Protein AF-A0A7S2EXF6-F1 (afdb_monomer_lite)

Structure (mmCIF, N/CA/C/O backbone):
data_AF-A0A7S2EXF6-F1
#
_entry.id   AF-A0A7S2EXF6-F1
#
loop_
_atom_site.group_PDB
_atom_site.id
_atom_site.type_symbol
_atom_site.label_atom_id
_atom_site.label_alt_id
_atom_site.label_comp_id
_atom_site.label_asym_id
_atom_site.label_entity_id
_atom_site.label_seq_id
_atom_site.pdbx_PDB_ins_code
_atom_site.Cartn_x
_atom_site.Cartn_y
_atom_site.Cartn_z
_atom_site.occupancy
_atom_site.B_iso_or_equiv
_atom_site.auth_seq_id
_atom_site.auth_comp_id
_atom_site.auth_asym_id
_atom_site.auth_atom_id
_atom_site.pdbx_PDB_model_num
ATOM 1 N N . MET A 1 1 ? 26.516 -11.095 -15.939 1.00 29.44 1 MET A N 1
ATOM 2 C CA . MET A 1 1 ? 26.551 -11.305 -14.476 1.00 29.44 1 MET A CA 1
ATOM 3 C C . MET A 1 1 ? 25.955 -10.053 -13.842 1.00 29.44 1 MET A C 1
ATOM 5 O O . MET A 1 1 ? 26.638 -9.044 -13.741 1.00 29.44 1 MET A O 1
ATOM 9 N N . VAL A 1 2 ? 24.642 -10.050 -13.595 1.00 25.80 2 VAL A N 1
ATOM 10 C CA . VAL A 1 2 ? 23.904 -8.862 -13.131 1.00 25.80 2 VAL A CA 1
ATOM 11 C C . VAL A 1 2 ? 24.132 -8.726 -11.627 1.00 25.80 2 VAL A C 1
ATOM 13 O O . VAL A 1 2 ? 23.659 -9.555 -10.853 1.00 25.80 2 VAL A O 1
ATOM 16 N N . ARG A 1 3 ? 24.914 -7.724 -11.213 1.00 25.34 3 ARG A N 1
ATOM 17 C CA . ARG A 1 3 ? 24.995 -7.305 -9.810 1.00 25.34 3 ARG A CA 1
ATOM 18 C C . ARG A 1 3 ? 23.706 -6.550 -9.495 1.00 25.34 3 ARG A C 1
ATOM 20 O O . ARG A 1 3 ? 23.531 -5.431 -9.960 1.00 25.34 3 ARG A O 1
ATOM 27 N N . PHE A 1 4 ? 22.808 -7.186 -8.750 1.00 32.12 4 PHE A N 1
ATOM 28 C CA . PHE A 1 4 ? 21.653 -6.519 -8.162 1.00 32.12 4 PHE A CA 1
ATOM 29 C C . PHE A 1 4 ? 22.144 -5.460 -7.171 1.00 32.12 4 PHE A C 1
ATOM 31 O O . PHE A 1 4 ? 22.911 -5.760 -6.253 1.00 32.12 4 PHE A O 1
ATOM 38 N N . THR A 1 5 ? 21.726 -4.217 -7.375 1.00 34.81 5 THR A N 1
ATOM 39 C CA . THR A 1 5 ? 22.015 -3.069 -6.512 1.00 34.81 5 THR A CA 1
ATOM 40 C C . THR A 1 5 ? 21.184 -3.179 -5.226 1.00 34.81 5 THR A C 1
ATOM 42 O O . THR A 1 5 ? 20.204 -2.479 -5.032 1.00 34.81 5 THR A O 1
ATOM 45 N N . LEU A 1 6 ? 21.561 -4.108 -4.345 1.00 38.81 6 LEU A N 1
ATOM 46 C CA . LEU A 1 6 ? 20.926 -4.382 -3.043 1.00 38.81 6 LEU A CA 1
ATOM 47 C C . LEU A 1 6 ? 21.372 -3.417 -1.921 1.00 38.81 6 LEU A C 1
ATOM 49 O O . LEU A 1 6 ? 20.940 -3.537 -0.779 1.00 38.81 6 LEU A O 1
ATOM 53 N N . VAL A 1 7 ? 22.267 -2.474 -2.220 1.00 41.28 7 VAL A N 1
ATOM 54 C CA . VAL A 1 7 ? 23.111 -1.818 -1.207 1.00 41.28 7 VAL A CA 1
ATOM 55 C C . VAL A 1 7 ? 22.398 -0.760 -0.341 1.00 41.28 7 VAL A C 1
ATOM 57 O O . VAL A 1 7 ? 22.616 -0.798 0.866 1.00 41.28 7 VAL A O 1
ATOM 60 N N . PRO A 1 8 ? 21.521 0.137 -0.843 1.00 44.62 8 PRO A N 1
ATOM 61 C CA . PRO A 1 8 ? 20.919 1.152 0.034 1.00 44.62 8 PRO A CA 1
ATOM 62 C C . PRO A 1 8 ? 19.780 0.599 0.912 1.00 44.62 8 PRO A C 1
ATOM 64 O O . PRO A 1 8 ? 19.607 1.043 2.043 1.00 44.62 8 PRO A O 1
ATOM 67 N N . ILE A 1 9 ? 19.048 -0.415 0.433 1.00 45.47 9 ILE A N 1
ATOM 68 C CA . ILE A 1 9 ? 17.909 -1.029 1.147 1.00 45.47 9 ILE A CA 1
ATOM 69 C C . ILE A 1 9 ? 18.392 -1.866 2.337 1.00 45.47 9 ILE A C 1
ATOM 71 O O . ILE A 1 9 ? 17.792 -1.833 3.409 1.00 45.47 9 ILE A O 1
ATOM 75 N N . ILE A 1 10 ? 19.503 -2.589 2.164 1.00 48.31 10 ILE A N 1
ATOM 76 C CA . ILE A 1 10 ? 20.112 -3.382 3.234 1.00 48.31 10 ILE A CA 1
ATOM 77 C C . ILE A 1 10 ? 20.612 -2.475 4.369 1.00 48.31 10 ILE A C 1
ATOM 79 O O . ILE A 1 10 ? 20.475 -2.846 5.527 1.00 48.31 10 ILE A O 1
ATOM 83 N N . MET A 1 11 ? 21.142 -1.284 4.070 1.00 40.38 11 MET A N 1
ATOM 84 C CA . MET A 1 11 ? 21.768 -0.429 5.088 1.00 40.38 11 MET A CA 1
ATOM 85 C C . MET A 1 11 ? 20.746 0.176 6.067 1.00 40.38 11 MET A C 1
ATOM 87 O O . MET A 1 11 ? 20.928 0.057 7.273 1.00 40.38 11 MET A O 1
ATOM 91 N N . VAL A 1 12 ? 19.614 0.696 5.571 1.00 51.03 12 VAL A N 1
ATOM 92 C CA . VAL A 1 12 ? 18.547 1.271 6.422 1.00 51.03 12 VAL A CA 1
ATOM 93 C C . VAL A 1 12 ? 17.866 0.204 7.292 1.00 51.03 12 VAL A C 1
ATOM 95 O O . VAL A 1 12 ? 17.538 0.453 8.451 1.00 51.03 12 VAL A O 1
ATOM 98 N N . LEU A 1 13 ? 17.676 -1.008 6.758 1.00 48.97 13 LEU A N 1
ATOM 99 C CA . LEU A 1 13 ? 17.111 -2.131 7.513 1.00 48.97 13 LEU A CA 1
ATOM 100 C C . LEU A 1 13 ? 18.104 -2.726 8.520 1.00 48.97 13 LEU A C 1
ATOM 102 O O . LEU A 1 13 ? 17.680 -3.126 9.602 1.00 48.97 13 LEU A O 1
ATOM 106 N N . ILE A 1 14 ? 19.406 -2.762 8.212 1.00 52.88 14 ILE A N 1
ATOM 107 C CA . ILE A 1 14 ? 20.440 -3.198 9.163 1.00 52.88 14 ILE A CA 1
ATOM 108 C C . ILE A 1 14 ? 20.512 -2.239 10.351 1.00 52.88 14 ILE A C 1
ATOM 110 O O . ILE A 1 14 ? 20.468 -2.711 11.485 1.00 52.88 14 ILE A O 1
ATOM 114 N N . ASP A 1 15 ? 20.555 -0.926 10.116 1.00 45.25 15 ASP A N 1
ATOM 115 C CA . ASP A 1 15 ? 20.647 0.059 11.200 1.00 45.25 15 ASP A CA 1
ATOM 116 C C . ASP A 1 15 ? 19.438 -0.028 12.149 1.00 45.25 15 ASP A C 1
ATOM 118 O O . ASP A 1 15 ? 19.594 0.056 13.368 1.00 45.25 15 ASP A O 1
ATOM 122 N N . ARG A 1 16 ? 18.238 -0.316 11.623 1.00 52.75 16 ARG A N 1
ATOM 123 C CA . ARG A 1 16 ? 17.029 -0.516 12.441 1.00 52.75 16 ARG A CA 1
ATOM 124 C C . ARG A 1 16 ? 16.981 -1.868 13.159 1.00 52.75 16 ARG A C 1
ATOM 126 O O . ARG A 1 16 ? 16.565 -1.918 14.312 1.00 52.75 16 ARG A O 1
ATOM 133 N N . VAL A 1 17 ? 17.456 -2.951 12.538 1.00 51.69 17 VAL A N 1
ATOM 134 C CA . VAL A 1 17 ? 17.618 -4.256 13.216 1.00 51.69 17 VAL A CA 1
ATOM 135 C C . VAL A 1 17 ? 18.636 -4.160 14.359 1.00 51.69 17 VAL A C 1
ATOM 137 O O . VAL A 1 17 ? 18.468 -4.813 15.387 1.00 51.69 17 VAL A O 1
ATOM 140 N N . VAL A 1 18 ? 19.673 -3.332 14.208 1.00 48.34 18 VAL A N 1
ATOM 141 C CA . VAL A 1 18 ? 20.644 -3.047 15.273 1.00 48.34 18 VAL A CA 1
ATOM 142 C C . VAL A 1 18 ? 20.010 -2.191 16.376 1.00 48.34 18 VAL A C 1
ATOM 144 O O . VAL A 1 18 ? 20.194 -2.511 17.550 1.00 48.34 18 VAL A O 1
ATOM 147 N N . ALA A 1 19 ? 19.208 -1.178 16.032 1.00 52.00 19 ALA A N 1
ATOM 148 C CA . ALA A 1 19 ? 18.532 -0.312 17.004 1.00 52.00 19 ALA A CA 1
ATOM 149 C C . ALA A 1 19 ? 17.489 -1.042 17.876 1.00 52.00 19 ALA A C 1
ATOM 151 O O . ALA A 1 19 ? 17.411 -0.778 19.071 1.00 52.00 19 ALA A O 1
ATOM 152 N N . LEU A 1 20 ? 16.742 -2.002 17.319 1.00 51.38 20 LEU A N 1
ATOM 153 C CA . LEU A 1 20 ? 15.761 -2.803 18.076 1.00 51.38 20 LEU A CA 1
ATOM 154 C C . LEU A 1 20 ? 16.427 -3.763 19.085 1.00 51.38 20 LEU A C 1
ATOM 156 O O . LEU A 1 20 ? 15.819 -4.174 20.067 1.00 51.38 20 LEU A O 1
ATOM 160 N N . SER A 1 21 ? 17.709 -4.098 18.895 1.00 44.78 21 SER A N 1
ATOM 161 C CA . SER A 1 21 ? 18.422 -5.055 19.755 1.00 44.78 21 SER A CA 1
ATOM 162 C C . SER A 1 21 ? 18.970 -4.478 21.072 1.00 44.78 21 SER A C 1
ATOM 164 O O . SER A 1 21 ? 19.439 -5.244 21.915 1.00 44.78 21 SER A O 1
ATOM 166 N N . THR A 1 22 ? 18.937 -3.155 21.275 1.00 44.34 22 THR A N 1
ATOM 167 C CA . THR A 1 22 ? 19.635 -2.485 22.394 1.00 44.34 22 THR A CA 1
ATOM 168 C C . THR A 1 22 ? 18.727 -1.975 23.523 1.00 44.34 22 THR A C 1
ATOM 170 O O . THR A 1 22 ? 19.237 -1.486 24.533 1.00 44.34 22 THR A O 1
ATOM 173 N N . GLY A 1 23 ? 17.403 -2.132 23.424 1.00 40.59 23 GLY A N 1
ATOM 174 C CA . GLY A 1 23 ? 16.444 -1.729 24.461 1.00 40.59 23 GLY A CA 1
ATOM 175 C C . GLY A 1 23 ? 16.306 -2.754 25.594 1.00 40.59 23 GLY A C 1
ATOM 176 O O . GLY A 1 23 ? 15.436 -3.618 25.559 1.00 40.59 23 GLY A O 1
ATOM 177 N N . ALA A 1 24 ? 17.154 -2.674 26.622 1.00 42.69 24 ALA A N 1
ATOM 178 C CA . ALA A 1 24 ? 17.064 -3.533 27.805 1.00 42.69 24 ALA A CA 1
ATOM 179 C C . ALA A 1 24 ? 16.115 -2.941 28.869 1.00 42.69 24 ALA A C 1
ATOM 181 O O . ALA A 1 24 ? 16.488 -1.986 29.549 1.00 42.69 24 ALA A O 1
ATOM 182 N N . GLY A 1 25 ? 14.928 -3.540 29.071 1.00 37.81 25 GLY A N 1
ATOM 183 C CA . GLY A 1 25 ? 14.108 -3.246 30.258 1.00 37.81 25 GLY A CA 1
ATOM 184 C C . GLY A 1 25 ? 12.618 -3.638 30.257 1.00 37.81 25 GLY A C 1
ATOM 185 O O . GLY A 1 25 ? 11.794 -2.743 30.335 1.00 37.81 25 GLY A O 1
ATOM 186 N N . SER A 1 26 ? 12.271 -4.938 30.252 1.00 39.16 26 SER A N 1
ATOM 187 C CA . SER A 1 26 ? 11.140 -5.574 30.998 1.00 39.16 26 SER A CA 1
ATOM 188 C C . SER A 1 26 ? 11.016 -7.062 30.591 1.00 39.16 26 SER A C 1
ATOM 190 O O . SER A 1 26 ? 10.254 -7.461 29.719 1.00 39.16 26 SER A O 1
ATOM 192 N N . ALA A 1 27 ? 11.858 -7.908 31.181 1.00 46.56 27 ALA A N 1
ATOM 193 C CA . ALA A 1 27 ? 12.495 -9.065 30.531 1.00 46.56 27 ALA A CA 1
ATOM 194 C C . ALA A 1 27 ? 11.642 -10.301 30.121 1.00 46.56 27 ALA A C 1
ATOM 196 O O . ALA A 1 27 ? 12.224 -11.336 29.807 1.00 46.56 27 ALA A O 1
ATOM 197 N N . GLY A 1 28 ? 10.307 -10.239 30.120 1.00 47.50 28 GLY A N 1
ATOM 198 C CA . GLY A 1 28 ? 9.438 -11.380 29.786 1.00 47.50 28 GLY A CA 1
ATOM 199 C C . GLY A 1 28 ? 8.760 -11.273 28.419 1.00 47.50 28 GLY A C 1
ATOM 200 O O . GLY A 1 28 ? 9.090 -12.031 27.511 1.00 47.50 28 GLY A O 1
ATOM 201 N N . SER A 1 29 ? 7.810 -10.339 28.279 1.00 56.12 29 SER A N 1
ATOM 202 C CA . SER A 1 29 ? 7.055 -10.132 27.033 1.00 56.12 29 SER A CA 1
ATOM 203 C C . SER A 1 29 ? 7.795 -9.234 26.041 1.00 56.12 29 SER A C 1
ATOM 205 O O . SER A 1 29 ? 7.911 -9.595 24.880 1.00 56.12 29 SER A O 1
ATOM 207 N N . SER A 1 30 ? 8.423 -8.137 26.489 1.00 66.00 30 SER A N 1
ATOM 208 C CA . SER A 1 30 ? 9.137 -7.220 25.579 1.00 66.00 30 SER A CA 1
ATOM 209 C C . SER A 1 30 ? 10.261 -7.902 24.786 1.00 66.00 30 SER A C 1
ATOM 211 O O . SER A 1 30 ? 10.454 -7.617 23.610 1.00 66.00 30 SER A O 1
ATOM 213 N N . ALA A 1 31 ? 10.964 -8.866 25.388 1.00 74.19 31 ALA A N 1
ATOM 214 C CA . ALA A 1 31 ? 12.002 -9.634 24.701 1.00 74.19 31 ALA A CA 1
ATOM 215 C C . ALA A 1 31 ? 11.437 -10.582 23.622 1.00 74.19 31 ALA A C 1
ATOM 217 O O . ALA A 1 31 ? 12.101 -10.820 22.611 1.00 74.19 31 ALA A O 1
ATOM 218 N N . GLY A 1 32 ? 10.228 -11.116 23.830 1.00 78.25 32 GLY A N 1
ATOM 219 C CA . GLY A 1 32 ? 9.507 -11.930 22.848 1.00 78.25 32 GLY A CA 1
ATOM 220 C C . GLY A 1 32 ? 9.051 -11.096 21.653 1.00 78.25 32 GLY A C 1
ATOM 221 O O . GLY A 1 32 ? 9.370 -11.447 20.514 1.00 78.25 32 GLY A O 1
ATOM 222 N N . LEU A 1 33 ? 8.426 -9.947 21.925 1.00 82.06 33 LEU A N 1
ATOM 223 C CA . LEU A 1 33 ? 7.987 -8.985 20.915 1.00 82.06 33 LEU A CA 1
ATOM 224 C C . LEU A 1 33 ? 9.136 -8.516 20.020 1.00 82.06 33 LEU A C 1
ATOM 226 O O . LEU A 1 33 ? 9.051 -8.580 18.793 1.00 82.06 33 LEU A O 1
ATOM 230 N N . GLU A 1 34 ? 10.245 -8.087 20.621 1.00 84.38 34 GLU A N 1
ATOM 231 C CA . GLU A 1 34 ? 11.402 -7.590 19.872 1.00 84.38 34 GLU A CA 1
ATOM 232 C C . GLU A 1 34 ? 12.079 -8.695 19.047 1.00 84.38 34 GLU A C 1
ATOM 234 O O . GLU A 1 34 ? 12.528 -8.466 17.914 1.00 84.38 34 GLU A O 1
ATOM 239 N N . ALA A 1 35 ? 12.085 -9.935 19.547 1.00 85.94 35 ALA A N 1
ATOM 240 C CA . ALA A 1 35 ? 12.540 -11.086 18.775 1.00 85.94 35 ALA A CA 1
ATOM 241 C C . ALA A 1 35 ? 11.619 -11.370 17.574 1.00 85.94 35 ALA A C 1
ATOM 243 O O . ALA A 1 35 ? 12.119 -11.630 16.473 1.00 85.94 35 ALA A O 1
ATOM 244 N N . ALA A 1 36 ? 10.297 -11.275 17.751 1.00 86.81 36 ALA A N 1
ATOM 245 C CA . ALA A 1 36 ? 9.315 -11.463 16.686 1.00 86.81 36 ALA A CA 1
ATOM 246 C C . ALA A 1 36 ? 9.414 -10.365 15.612 1.00 86.81 36 ALA A C 1
ATOM 248 O O . ALA A 1 36 ? 9.489 -10.682 14.420 1.00 86.81 36 ALA A O 1
ATOM 249 N N . LYS A 1 37 ? 9.532 -9.089 16.009 1.00 90.69 37 LYS A N 1
ATOM 250 C CA . LYS A 1 37 ? 9.790 -7.961 15.094 1.00 90.69 37 LYS A CA 1
ATOM 251 C C . LYS A 1 37 ? 11.083 -8.159 14.305 1.00 90.69 37 LYS A C 1
ATOM 253 O O . LYS A 1 37 ? 11.104 -8.024 13.081 1.00 90.69 37 LYS A O 1
ATOM 258 N N . THR A 1 38 ? 12.160 -8.552 14.982 1.00 90.62 38 THR A N 1
ATOM 259 C CA . THR A 1 38 ? 13.452 -8.825 14.336 1.00 90.62 38 THR A CA 1
ATOM 260 C C . THR A 1 38 ? 13.350 -9.971 13.327 1.00 90.62 38 THR A C 1
ATOM 262 O O . THR A 1 38 ? 13.887 -9.879 12.219 1.00 90.62 38 THR A O 1
ATOM 265 N N . ALA A 1 39 ? 12.657 -11.057 13.678 1.00 89.75 39 ALA A N 1
ATOM 266 C CA . ALA A 1 39 ? 12.427 -12.184 12.778 1.00 89.75 39 ALA A CA 1
ATOM 267 C C . ALA A 1 39 ? 11.593 -11.776 11.554 1.00 89.75 39 ALA A C 1
ATOM 269 O O . ALA A 1 39 ? 11.924 -12.168 10.428 1.00 89.75 39 ALA A O 1
ATOM 270 N N . LEU A 1 40 ? 10.568 -10.940 11.752 1.00 91.88 40 LEU A N 1
ATOM 271 C CA . LEU A 1 40 ? 9.758 -10.385 10.674 1.00 91.88 40 LEU A CA 1
ATOM 272 C C . LEU A 1 40 ? 10.614 -9.548 9.719 1.00 91.88 40 LEU A C 1
ATOM 274 O O . LEU A 1 40 ? 10.611 -9.826 8.524 1.00 91.88 40 LEU A O 1
ATOM 278 N N . LEU A 1 41 ? 11.398 -8.591 10.226 1.00 91.06 41 LEU A N 1
ATOM 279 C CA . LEU A 1 41 ? 12.254 -7.721 9.407 1.00 91.06 41 LEU A CA 1
ATOM 280 C C . LEU A 1 41 ? 13.298 -8.511 8.609 1.00 91.06 41 LEU A C 1
ATOM 282 O O . LEU A 1 41 ? 13.517 -8.246 7.427 1.00 91.06 41 LEU A O 1
ATOM 286 N N . ARG A 1 42 ? 13.915 -9.527 9.223 1.00 90.62 42 ARG A N 1
ATOM 287 C CA . ARG A 1 42 ? 14.858 -10.416 8.525 1.00 90.62 42 ARG A CA 1
ATOM 288 C C . ARG A 1 42 ? 14.176 -11.178 7.395 1.00 90.62 42 ARG A C 1
ATOM 290 O O . ARG A 1 42 ? 14.703 -11.240 6.285 1.00 90.62 42 ARG A O 1
ATOM 297 N N . THR A 1 43 ? 13.000 -11.736 7.660 1.00 88.75 43 THR A N 1
ATOM 298 C CA . THR A 1 43 ? 12.250 -12.505 6.660 1.00 88.75 43 THR A CA 1
ATOM 299 C C . THR A 1 43 ? 11.734 -11.597 5.542 1.00 88.75 43 THR A C 1
ATOM 301 O O . THR A 1 43 ? 11.844 -11.934 4.363 1.00 88.75 43 THR A O 1
ATOM 304 N N . ALA A 1 44 ? 11.250 -10.405 5.885 1.00 89.06 44 ALA A N 1
ATOM 305 C CA . ALA A 1 44 ? 10.875 -9.349 4.954 1.00 89.06 44 ALA A CA 1
ATOM 306 C C . ALA A 1 44 ? 12.032 -8.963 4.023 1.00 89.06 44 ALA A C 1
ATOM 308 O O . ALA A 1 44 ? 11.842 -8.897 2.809 1.00 89.06 44 ALA A O 1
ATOM 309 N N . LEU A 1 45 ? 13.240 -8.773 4.561 1.00 88.12 45 LEU A N 1
ATOM 310 C CA . LEU A 1 45 ? 14.422 -8.429 3.769 1.00 88.12 45 LEU A CA 1
ATOM 311 C C . LEU A 1 45 ? 14.764 -9.527 2.750 1.00 88.12 45 LEU A C 1
ATOM 313 O O . LEU A 1 45 ? 15.000 -9.233 1.581 1.00 88.12 45 LEU A O 1
ATOM 317 N N . VAL A 1 46 ? 14.749 -10.793 3.176 1.00 88.81 46 VAL A N 1
ATOM 318 C CA . VAL A 1 46 ? 15.068 -11.941 2.306 1.00 88.81 46 VAL A CA 1
ATOM 319 C C . VAL A 1 46 ? 14.011 -12.145 1.218 1.00 88.81 46 VAL A C 1
ATOM 321 O O . VAL A 1 46 ? 14.337 -12.528 0.096 1.00 88.81 46 VAL A O 1
ATOM 324 N N . THR A 1 47 ? 12.746 -11.874 1.530 1.00 87.50 47 THR A N 1
ATOM 325 C CA . THR A 1 47 ? 11.614 -12.121 0.623 1.00 87.50 47 THR A CA 1
ATOM 326 C C . THR A 1 47 ? 11.218 -10.916 -0.230 1.00 87.50 47 THR A C 1
ATOM 328 O O . THR A 1 47 ? 10.298 -11.029 -1.044 1.00 87.50 47 THR A O 1
ATOM 331 N N . GLY A 1 48 ? 11.870 -9.762 -0.051 1.00 85.38 48 GLY A N 1
ATOM 332 C CA . GLY A 1 48 ? 11.481 -8.518 -0.718 1.00 85.38 48 GLY A CA 1
ATOM 333 C C . GLY A 1 48 ? 10.118 -8.015 -0.286 1.00 85.38 48 GLY A C 1
ATOM 334 O O . GLY A 1 48 ? 9.265 -7.745 -1.133 1.00 85.38 48 GLY A O 1
ATOM 335 N N . ARG A 1 49 ? 9.890 -7.950 1.028 1.00 88.44 49 ARG A N 1
ATOM 336 C CA . ARG A 1 49 ? 8.598 -7.612 1.643 1.00 88.44 49 ARG A CA 1
ATOM 337 C C . ARG A 1 49 ? 7.487 -8.596 1.264 1.00 88.44 49 ARG A C 1
ATOM 339 O O . ARG A 1 49 ? 6.329 -8.213 1.156 1.00 88.44 49 ARG A O 1
ATOM 346 N N . GLY A 1 50 ? 7.849 -9.856 1.018 1.00 85.88 50 GLY A N 1
ATOM 347 C CA . GLY A 1 50 ? 6.937 -10.917 0.585 1.00 85.88 50 GLY A CA 1
ATOM 348 C C . GLY A 1 50 ? 6.748 -11.052 -0.931 1.00 85.88 50 GLY A C 1
ATOM 349 O O . GLY A 1 50 ? 6.243 -12.079 -1.391 1.00 85.88 50 GLY A O 1
ATOM 350 N N . ALA A 1 51 ? 7.231 -10.100 -1.740 1.00 82.38 51 ALA A N 1
ATOM 351 C CA . ALA A 1 51 ? 7.034 -10.103 -3.193 1.00 82.38 51 ALA A CA 1
ATOM 352 C C . ALA A 1 51 ? 7.621 -11.339 -3.905 1.00 82.38 51 ALA A C 1
ATOM 354 O O . ALA A 1 51 ? 7.106 -11.731 -4.963 1.00 82.38 51 ALA A O 1
ATOM 355 N N . TRP A 1 52 ? 8.670 -11.941 -3.331 1.00 84.00 52 TRP A N 1
ATOM 356 C CA . TRP A 1 52 ? 9.359 -13.137 -3.831 1.00 84.00 52 TRP A CA 1
ATOM 357 C C . TRP A 1 52 ? 9.274 -14.330 -2.868 1.00 84.00 52 TRP A C 1
ATOM 359 O O . TRP A 1 52 ? 9.954 -15.335 -3.080 1.00 84.00 52 TRP A O 1
ATOM 369 N N . ALA A 1 53 ? 8.438 -14.245 -1.827 1.00 87.38 53 ALA A N 1
ATOM 370 C CA . ALA A 1 53 ? 8.318 -15.296 -0.824 1.00 87.38 53 ALA A CA 1
ATOM 371 C C . ALA A 1 53 ? 7.781 -16.605 -1.423 1.00 87.38 53 ALA A C 1
ATOM 373 O O . ALA A 1 53 ? 6.735 -16.637 -2.090 1.00 87.38 53 ALA A O 1
ATOM 374 N N . ARG A 1 54 ? 8.470 -17.706 -1.119 1.00 89.50 54 ARG A N 1
ATOM 375 C CA . ARG A 1 54 ? 8.034 -19.084 -1.377 1.00 89.50 54 ARG A CA 1
ATOM 376 C C . ARG A 1 54 ? 6.862 -19.455 -0.462 1.00 89.50 54 ARG A C 1
ATOM 378 O O . ARG A 1 54 ? 6.709 -18.858 0.600 1.00 89.50 54 ARG A O 1
ATOM 385 N N . PRO A 1 55 ? 6.074 -20.499 -0.778 1.00 89.38 55 PRO A N 1
ATOM 386 C CA . PRO A 1 55 ? 4.931 -20.891 0.054 1.00 89.38 55 PRO A CA 1
ATOM 387 C C . PRO A 1 55 ? 5.269 -21.151 1.531 1.00 89.38 55 PRO A C 1
ATOM 389 O O . PRO A 1 55 ? 4.469 -20.835 2.404 1.00 89.38 55 PRO A O 1
ATOM 392 N N . ALA A 1 56 ? 6.445 -21.715 1.824 1.00 88.62 56 ALA A N 1
ATOM 393 C CA . ALA A 1 56 ? 6.897 -21.919 3.202 1.00 88.62 56 ALA A CA 1
ATOM 394 C C . ALA A 1 56 ? 7.245 -20.598 3.911 1.00 88.62 56 ALA A C 1
ATOM 396 O O . ALA A 1 56 ? 6.881 -20.417 5.066 1.00 88.62 56 ALA A O 1
ATOM 397 N N . GLU A 1 57 ? 7.888 -19.665 3.206 1.00 90.12 57 GLU A N 1
ATOM 398 C CA . GLU A 1 57 ? 8.254 -18.343 3.731 1.00 90.12 57 GLU A CA 1
ATOM 399 C C . GLU A 1 57 ? 7.015 -17.468 3.952 1.00 90.12 57 GLU A C 1
ATOM 401 O O . GLU A 1 57 ? 6.936 -16.771 4.955 1.00 90.12 57 GLU A O 1
ATOM 406 N N . ARG A 1 58 ? 6.010 -17.546 3.066 1.00 90.12 58 ARG A N 1
ATOM 407 C CA . ARG A 1 58 ? 4.721 -16.857 3.255 1.00 90.12 58 ARG A CA 1
ATOM 408 C C . ARG A 1 58 ? 3.987 -17.347 4.495 1.00 90.12 58 ARG A C 1
ATOM 410 O O . ARG A 1 58 ? 3.470 -16.530 5.247 1.00 90.12 58 ARG A O 1
ATOM 417 N N . ARG A 1 59 ? 3.969 -18.667 4.724 1.00 90.19 59 ARG A N 1
ATOM 418 C CA . ARG A 1 59 ? 3.397 -19.250 5.947 1.00 90.19 59 ARG A CA 1
ATOM 419 C C . ARG A 1 59 ? 4.132 -18.756 7.189 1.00 90.19 59 ARG A C 1
ATOM 421 O O . ARG A 1 59 ? 3.482 -18.255 8.092 1.00 90.19 59 ARG A O 1
ATOM 428 N N . ALA A 1 60 ? 5.465 -18.789 7.178 1.00 89.62 60 ALA A N 1
ATOM 429 C CA . ALA A 1 60 ? 6.269 -18.274 8.285 1.00 89.62 60 ALA A CA 1
ATOM 430 C C . ALA A 1 60 ? 6.021 -16.776 8.551 1.00 89.62 60 ALA A C 1
ATOM 432 O O . ALA A 1 60 ? 5.878 -16.376 9.701 1.00 89.62 60 ALA A O 1
ATOM 433 N N . LEU A 1 61 ? 5.918 -15.943 7.506 1.00 92.00 61 LEU A N 1
ATOM 434 C CA . LEU A 1 61 ? 5.546 -14.532 7.660 1.00 92.00 61 LEU A CA 1
ATOM 435 C C . LEU A 1 61 ? 4.141 -14.377 8.260 1.00 92.00 61 LEU A C 1
ATOM 437 O O . LEU A 1 61 ? 3.965 -13.578 9.170 1.00 92.00 61 LEU A O 1
ATOM 441 N N . SER A 1 62 ? 3.163 -15.157 7.794 1.00 92.25 62 SER A N 1
ATOM 442 C CA . SER A 1 62 ? 1.782 -15.109 8.302 1.00 92.25 62 SER A CA 1
ATOM 443 C C . SER A 1 62 ? 1.698 -15.516 9.778 1.00 92.25 62 SER A C 1
ATOM 445 O O . SER A 1 62 ? 0.966 -14.902 10.554 1.00 92.25 62 SER A O 1
ATOM 447 N N . GLU A 1 63 ? 2.472 -16.527 10.181 1.00 92.31 63 GLU A N 1
ATOM 448 C CA . GLU A 1 63 ? 2.603 -16.968 11.574 1.00 92.31 63 GLU A CA 1
ATOM 449 C C . GLU A 1 63 ? 3.238 -15.875 12.447 1.00 92.31 63 GLU A C 1
ATOM 451 O O . GLU A 1 63 ? 2.714 -15.572 13.517 1.00 92.31 63 GLU A O 1
ATOM 456 N N . LEU A 1 64 ? 4.310 -15.225 11.972 1.00 92.62 64 LEU A N 1
ATOM 457 C CA . LEU A 1 64 ? 4.943 -14.098 12.671 1.00 92.62 64 LEU A CA 1
ATOM 458 C C . LEU A 1 64 ? 3.982 -12.915 12.843 1.00 92.62 64 LEU A C 1
ATOM 460 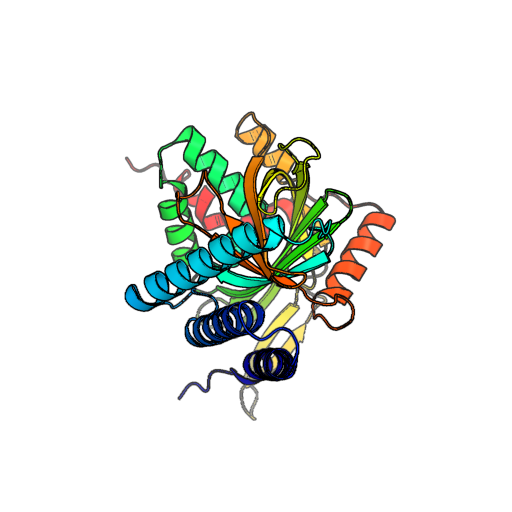O O . LEU A 1 64 ? 3.902 -12.352 13.930 1.00 92.62 64 LEU A O 1
ATOM 464 N N . VAL A 1 65 ? 3.233 -12.557 11.797 1.00 94.12 65 VAL A N 1
ATOM 465 C CA . VAL A 1 65 ? 2.231 -11.479 11.851 1.00 94.12 65 VAL A CA 1
ATOM 466 C C . VAL A 1 65 ? 1.133 -11.803 12.857 1.00 94.12 65 VAL A C 1
ATOM 468 O O . VAL A 1 65 ? 0.824 -10.973 13.704 1.00 94.12 65 VAL A O 1
ATOM 471 N N . SER A 1 66 ? 0.603 -13.026 12.821 1.00 92.19 66 SER A N 1
ATOM 472 C CA . SER A 1 66 ? -0.443 -13.453 13.758 1.00 92.19 66 SER A CA 1
ATOM 473 C C . SER A 1 66 ? 0.058 -13.439 15.208 1.00 92.19 66 SER A C 1
ATOM 475 O O . SER A 1 66 ? -0.647 -12.967 16.094 1.00 92.19 66 SER A O 1
ATOM 477 N N . SER A 1 67 ? 1.306 -13.867 15.443 1.00 91.00 67 SER A N 1
ATOM 478 C CA . SER A 1 67 ? 1.941 -13.804 16.765 1.00 91.00 67 SER A CA 1
ATOM 479 C C . SER A 1 67 ? 2.082 -12.369 17.280 1.00 91.00 67 SER A C 1
ATOM 481 O O . SER A 1 67 ? 1.841 -12.128 18.460 1.00 91.00 67 SER A O 1
ATOM 483 N N . LEU A 1 68 ? 2.460 -11.419 16.417 1.00 91.19 68 LEU A N 1
ATOM 484 C CA . LEU A 1 68 ? 2.570 -10.003 16.784 1.00 91.19 68 LEU A CA 1
ATOM 485 C C . LEU A 1 68 ? 1.202 -9.404 17.140 1.00 91.19 68 LEU A C 1
ATOM 487 O O . LEU A 1 68 ? 1.092 -8.647 18.101 1.00 91.19 68 LEU A O 1
ATOM 491 N N . GLU A 1 69 ? 0.148 -9.762 16.403 1.00 90.38 69 GLU A N 1
ATOM 492 C CA . GLU A 1 69 ? -1.220 -9.327 16.710 1.00 90.38 69 GLU A CA 1
ATOM 493 C C . GLU A 1 69 ? -1.743 -9.930 18.022 1.00 90.38 69 GLU A C 1
ATOM 495 O O . GLU A 1 69 ? -2.411 -9.239 18.793 1.00 90.38 69 GLU A O 1
ATOM 500 N N . ASP A 1 70 ? -1.458 -11.209 18.289 1.00 88.50 70 ASP A N 1
ATOM 501 C CA . ASP A 1 70 ? -1.819 -11.875 19.548 1.00 88.50 70 ASP A CA 1
ATOM 502 C C . ASP A 1 70 ? -1.119 -11.225 20.752 1.00 88.50 70 ASP A C 1
ATOM 504 O O . ASP A 1 70 ? -1.732 -11.012 21.803 1.00 88.50 70 ASP A O 1
ATOM 508 N N . GLU A 1 71 ? 0.155 -10.869 20.597 1.00 83.94 71 GLU A N 1
ATOM 509 C CA . GLU A 1 71 ? 0.935 -10.202 21.636 1.00 83.94 71 GLU A CA 1
ATOM 510 C C . GLU A 1 71 ? 0.469 -8.761 21.884 1.00 83.94 71 GLU A C 1
ATOM 512 O O . GLU A 1 71 ? 0.324 -8.350 23.039 1.00 83.94 71 GLU A O 1
ATOM 517 N N . ALA A 1 72 ? 0.145 -8.014 20.825 1.00 83.06 72 ALA A N 1
ATOM 518 C CA . ALA A 1 72 ? -0.406 -6.665 20.944 1.00 83.06 72 ALA A CA 1
ATOM 519 C C . ALA A 1 72 ? -1.751 -6.662 21.686 1.00 83.06 72 ALA A C 1
ATOM 521 O O . ALA A 1 72 ? -1.937 -5.889 22.628 1.00 83.06 72 ALA A O 1
ATOM 522 N N . ARG A 1 73 ? -2.648 -7.601 21.348 1.00 81.19 73 ARG A N 1
ATOM 523 C CA . ARG A 1 73 ? -3.922 -7.805 22.061 1.00 81.19 73 ARG A CA 1
ATOM 524 C C . ARG A 1 73 ? -3.721 -8.181 23.530 1.00 81.19 73 ARG A C 1
ATOM 526 O O . ARG A 1 73 ? -4.520 -7.798 24.378 1.00 81.19 73 ARG A O 1
ATOM 533 N N . SER A 1 74 ? -2.663 -8.927 23.841 1.00 76.62 74 SER A N 1
ATOM 534 C CA . SER A 1 74 ? -2.355 -9.345 25.215 1.00 76.62 74 SER A CA 1
ATOM 535 C C . SER A 1 74 ? -1.748 -8.215 26.056 1.00 76.62 74 SER A C 1
ATOM 537 O O . SER A 1 74 ? -2.004 -8.141 27.257 1.00 76.62 74 SER A O 1
ATOM 539 N N . THR A 1 75 ? -0.966 -7.326 25.437 1.00 69.50 75 THR A N 1
ATOM 540 C CA . THR A 1 75 ? -0.287 -6.202 26.108 1.00 69.50 75 THR A CA 1
ATOM 541 C C . THR A 1 75 ? -1.258 -5.065 26.452 1.00 69.50 75 THR A C 1
ATOM 543 O O . THR A 1 75 ? -1.150 -4.469 27.523 1.00 69.50 75 THR A O 1
ATOM 546 N N . GLU A 1 76 ? -2.273 -4.821 25.617 1.00 61.59 76 GLU A N 1
ATOM 547 C CA . GLU A 1 76 ? -3.309 -3.797 25.850 1.00 61.59 76 GLU A CA 1
ATOM 548 C C . GLU A 1 76 ? -4.093 -3.991 27.156 1.00 61.59 76 GLU A C 1
ATO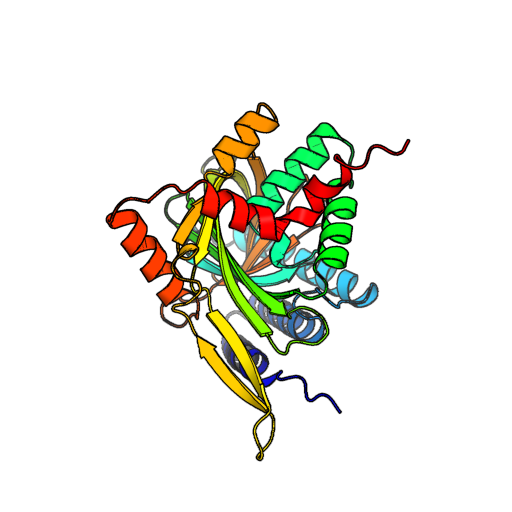M 550 O O . GLU A 1 76 ? -4.476 -3.025 27.813 1.00 61.59 76 GLU A O 1
ATOM 555 N N . LEU A 1 77 ? -4.282 -5.243 27.586 1.00 53.81 77 LEU A N 1
ATOM 556 C CA . LEU A 1 77 ? -4.915 -5.557 28.870 1.00 53.81 77 LEU A CA 1
ATOM 557 C C . LEU A 1 77 ? -4.145 -4.995 30.078 1.00 53.81 77 LEU A C 1
ATOM 559 O O . LEU A 1 77 ? -4.697 -4.971 31.178 1.00 53.81 77 LEU A O 1
ATOM 563 N N . SER A 1 78 ? -2.891 -4.564 29.896 1.00 47.94 78 SER A N 1
ATOM 564 C CA . SER A 1 78 ? -2.021 -4.059 30.964 1.00 47.94 78 SER A CA 1
ATOM 565 C C . SER A 1 78 ? -1.718 -2.556 30.887 1.00 47.94 78 SER A C 1
ATOM 567 O O . SER A 1 78 ? -1.487 -1.960 31.937 1.00 47.94 78 SER A O 1
ATOM 569 N N . GLU A 1 79 ? -1.764 -1.913 29.713 1.00 51.00 79 GLU A N 1
ATOM 570 C CA . GLU A 1 79 ? -1.435 -0.486 29.554 1.00 51.00 79 GLU A CA 1
ATOM 571 C C . GLU A 1 79 ? -2.430 0.205 28.602 1.00 51.00 79 GLU A C 1
ATOM 573 O O . GLU A 1 79 ? -2.355 0.064 27.384 1.00 51.00 79 GLU A O 1
ATOM 578 N N . LEU A 1 80 ? -3.377 0.975 29.158 1.00 47.25 80 LEU A N 1
ATOM 579 C CA . LEU A 1 80 ? -4.298 1.846 28.409 1.00 47.25 80 LEU A CA 1
ATOM 580 C C . LEU A 1 80 ? -3.535 3.053 27.826 1.00 47.25 80 LEU A C 1
ATOM 582 O O . LEU A 1 80 ? -3.662 4.182 28.299 1.00 47.25 80 LEU A O 1
ATOM 586 N N . GLY A 1 81 ? -2.702 2.806 26.818 1.00 49.78 81 GLY A N 1
ATOM 587 C CA . GLY A 1 81 ? -2.042 3.828 26.012 1.00 49.78 81 GLY A CA 1
ATOM 588 C C . GLY A 1 81 ? -2.801 4.070 24.708 1.00 49.78 81 GLY A C 1
ATOM 589 O O . GLY A 1 81 ? -3.039 3.148 23.935 1.00 49.78 81 GLY A O 1
ATOM 590 N N . THR A 1 82 ? -3.177 5.319 24.439 1.00 55.25 82 THR A N 1
ATOM 591 C CA . THR A 1 82 ? -3.795 5.766 23.180 1.00 55.25 82 THR A CA 1
ATOM 592 C C . THR A 1 82 ? -2.741 5.875 22.074 1.00 55.25 82 THR A C 1
ATOM 594 O O . THR A 1 82 ? -2.341 6.982 21.706 1.00 55.25 82 THR A O 1
ATOM 597 N N . ALA A 1 83 ? -2.236 4.746 21.572 1.00 67.62 83 ALA A N 1
ATOM 598 C CA . ALA A 1 83 ? -1.356 4.758 20.406 1.00 67.62 83 ALA A CA 1
ATOM 599 C C . ALA A 1 83 ? -2.121 5.340 19.202 1.00 67.62 83 ALA A C 1
ATOM 601 O O . ALA A 1 83 ? -3.202 4.866 18.853 1.00 67.62 83 ALA A O 1
ATOM 602 N N . SER A 1 84 ? -1.589 6.408 18.601 1.00 83.69 84 SER A N 1
ATOM 603 C CA . SER A 1 84 ? -2.202 7.039 17.428 1.00 83.69 84 SER A CA 1
ATOM 604 C C . SER A 1 84 ? -1.786 6.317 16.150 1.00 83.69 84 SER A C 1
ATOM 606 O O . SER A 1 84 ? -0.611 5.986 15.971 1.00 83.69 84 SER A O 1
ATOM 608 N N . VAL A 1 85 ? -2.748 6.124 15.245 1.00 89.25 85 VAL A N 1
ATOM 609 C CA . VAL A 1 85 ? -2.504 5.628 13.882 1.00 89.25 85 VAL A CA 1
ATOM 610 C C . VAL A 1 85 ? -1.836 6.689 12.996 1.00 89.25 85 VAL A C 1
ATOM 612 O O . VAL A 1 85 ? -1.288 6.357 11.946 1.00 89.25 85 VAL A O 1
ATOM 615 N N . ASP A 1 86 ? -1.850 7.956 13.419 1.00 91.94 86 ASP A N 1
ATOM 616 C CA . ASP A 1 86 ? -1.236 9.047 12.668 1.00 91.94 86 ASP A CA 1
ATOM 617 C C . ASP A 1 86 ? 0.289 8.880 12.571 1.00 91.94 86 ASP A C 1
ATOM 619 O O . ASP A 1 86 ? 0.984 8.484 13.519 1.00 91.94 86 ASP A O 1
ATOM 623 N N . GLY A 1 87 ? 0.811 9.220 11.398 1.00 92.88 87 GLY A N 1
ATOM 624 C CA . GLY A 1 87 ? 2.227 9.174 11.068 1.00 92.88 87 GLY A CA 1
ATOM 625 C C . GLY A 1 87 ? 2.502 8.570 9.697 1.00 92.88 87 GLY A C 1
ATOM 626 O O . GLY A 1 87 ? 1.602 8.195 8.940 1.00 92.88 87 GLY A O 1
ATOM 627 N N . THR A 1 88 ? 3.791 8.466 9.386 1.00 95.00 88 THR A N 1
ATOM 628 C CA . THR A 1 88 ? 4.276 7.828 8.166 1.00 95.00 88 THR A CA 1
ATOM 629 C C . THR A 1 88 ? 4.686 6.387 8.456 1.00 95.00 88 THR A C 1
ATOM 631 O O . THR A 1 88 ? 5.471 6.108 9.359 1.00 95.00 88 THR A O 1
ATOM 634 N N . TRP A 1 89 ? 4.178 5.461 7.659 1.00 95.88 89 TRP A N 1
ATOM 635 C CA . TRP A 1 89 ? 4.289 4.022 7.847 1.00 95.88 89 TRP A CA 1
ATOM 636 C C . TRP A 1 89 ? 4.840 3.393 6.571 1.00 95.88 89 TRP A C 1
ATOM 638 O O . TRP A 1 89 ? 4.192 3.429 5.530 1.00 95.88 89 TRP A O 1
ATOM 648 N N . GLU A 1 90 ? 6.040 2.821 6.612 1.00 95.25 90 GLU A N 1
ATOM 649 C CA . GLU A 1 90 ? 6.673 2.191 5.451 1.00 95.25 90 GLU A CA 1
ATOM 650 C C . GLU A 1 90 ? 6.389 0.691 5.412 1.00 95.25 90 GLU A C 1
ATOM 652 O O . GLU A 1 90 ? 6.604 -0.015 6.393 1.00 95.25 90 GLU A O 1
ATOM 657 N N . LEU A 1 91 ? 5.933 0.189 4.265 1.00 95.56 91 LEU A N 1
ATOM 658 C CA . LEU A 1 91 ? 5.595 -1.215 4.078 1.00 95.56 91 LEU A CA 1
ATOM 659 C C . LEU A 1 91 ? 6.855 -2.085 4.149 1.00 95.56 91 LEU A C 1
ATOM 661 O O . LEU A 1 91 ? 7.745 -1.993 3.298 1.00 95.56 91 LEU A O 1
ATOM 665 N N . ILE A 1 92 ? 6.878 -2.999 5.115 1.00 95.19 92 ILE A N 1
ATOM 666 C CA . ILE A 1 92 ? 7.972 -3.950 5.323 1.00 95.19 92 ILE A CA 1
ATOM 667 C C . ILE A 1 92 ? 7.592 -5.382 4.949 1.00 95.19 92 ILE A C 1
ATOM 669 O O . ILE A 1 92 ? 8.470 -6.149 4.574 1.00 95.19 92 ILE A O 1
ATOM 673 N N . ALA A 1 93 ? 6.317 -5.771 4.993 1.00 95.31 93 ALA A N 1
ATOM 674 C CA . ALA A 1 93 ? 5.899 -7.118 4.606 1.00 95.31 93 ALA A CA 1
ATOM 675 C C . ALA A 1 93 ? 4.453 -7.150 4.107 1.00 95.31 93 ALA A C 1
ATOM 677 O O . ALA A 1 93 ? 3.605 -6.417 4.601 1.00 95.31 93 ALA A O 1
ATOM 678 N N . SER A 1 94 ? 4.158 -8.032 3.157 1.00 94.12 94 SER A N 1
ATOM 679 C CA . SER A 1 94 ? 2.796 -8.371 2.743 1.00 94.12 94 SER A CA 1
ATOM 680 C C . SER A 1 94 ? 2.756 -9.789 2.175 1.00 94.12 94 SER A C 1
ATOM 682 O O . SER A 1 94 ? 3.759 -10.289 1.663 1.00 94.12 94 SER A O 1
ATOM 684 N N . ASP A 1 95 ? 1.609 -10.455 2.261 1.00 91.94 95 ASP A N 1
ATOM 685 C CA . ASP A 1 95 ? 1.330 -11.693 1.525 1.00 91.94 95 ASP A CA 1
ATOM 686 C C . ASP A 1 95 ? 0.921 -11.436 0.058 1.00 91.94 95 ASP A C 1
ATOM 688 O O . ASP A 1 95 ? 0.972 -12.347 -0.779 1.00 91.94 95 ASP A O 1
ATOM 692 N N . LEU A 1 96 ? 0.568 -10.187 -0.259 1.00 89.56 96 LEU A N 1
ATOM 693 C CA . LEU A 1 96 ? 0.171 -9.695 -1.573 1.00 89.56 96 LEU A CA 1
ATOM 694 C C . LEU A 1 96 ? 1.263 -8.825 -2.222 1.00 89.56 96 LEU A C 1
ATOM 696 O O . LEU A 1 96 ? 2.337 -8.583 -1.671 1.00 89.56 96 LEU A O 1
ATOM 700 N N . GLU A 1 97 ? 1.017 -8.349 -3.447 1.00 87.69 97 GLU A N 1
ATOM 701 C CA . GLU A 1 97 ? 1.919 -7.384 -4.076 1.00 87.69 97 GLU A CA 1
ATOM 702 C C . GLU A 1 97 ? 1.951 -6.037 -3.327 1.00 87.69 97 GLU A C 1
ATOM 704 O O . GLU A 1 97 ? 0.884 -5.481 -3.070 1.00 87.69 97 GLU A O 1
ATOM 709 N N . PRO A 1 98 ? 3.138 -5.432 -3.097 1.00 90.19 98 PRO A N 1
ATOM 710 C CA . PRO A 1 98 ? 3.274 -4.166 -2.368 1.00 90.19 98 PRO A CA 1
ATOM 711 C C . PRO A 1 98 ? 2.376 -3.024 -2.854 1.00 90.19 98 PRO A C 1
ATOM 713 O O . PRO A 1 98 ? 1.792 -2.311 -2.046 1.00 90.19 98 PRO A O 1
ATOM 716 N N . PHE A 1 99 ? 2.194 -2.880 -4.173 1.00 88.50 99 PHE A N 1
ATOM 717 C CA . PHE A 1 99 ? 1.343 -1.824 -4.731 1.00 88.50 99 PHE A CA 1
ATOM 718 C C . PHE A 1 99 ? -0.124 -1.938 -4.289 1.00 88.50 99 PHE A C 1
ATOM 720 O O . PHE A 1 99 ? -0.839 -0.939 -4.309 1.00 88.50 99 PHE A O 1
ATOM 727 N N . ARG A 1 100 ? -0.585 -3.135 -3.892 1.00 91.25 100 ARG A N 1
ATOM 728 C CA . ARG A 1 100 ? -1.963 -3.352 -3.434 1.00 91.25 100 ARG A CA 1
ATOM 729 C C . ARG A 1 100 ? -2.254 -2.713 -2.086 1.00 91.25 100 ARG A C 1
ATOM 731 O O . ARG A 1 100 ? -3.422 -2.569 -1.759 1.00 91.25 100 ARG A O 1
ATOM 738 N N . ALA A 1 101 ? -1.225 -2.296 -1.350 1.00 93.25 101 ALA A N 1
ATOM 739 C CA . ALA A 1 101 ? -1.402 -1.485 -0.158 1.00 93.25 101 ALA A CA 1
ATOM 740 C C . ALA A 1 101 ? -1.947 -0.083 -0.487 1.00 93.25 101 ALA A C 1
ATOM 742 O O . ALA A 1 101 ? -2.309 0.646 0.426 1.00 93.25 101 ALA A O 1
ATOM 743 N N . SER A 1 102 ? -1.992 0.350 -1.755 1.00 94.56 102 SER A N 1
ATOM 744 C CA . SER A 1 102 ? -2.520 1.677 -2.068 1.00 94.56 102 SER A CA 1
ATOM 745 C C . SER A 1 102 ? -4.034 1.761 -1.882 1.00 94.56 102 SER A C 1
ATOM 747 O O . SER A 1 102 ? -4.766 0.842 -2.253 1.00 94.56 102 SER A O 1
ATOM 749 N N . ALA A 1 103 ? -4.520 2.903 -1.392 1.00 94.50 103 ALA A N 1
ATOM 750 C CA . ALA A 1 103 ? -5.950 3.163 -1.245 1.00 94.50 103 ALA A CA 1
ATOM 751 C C . ALA A 1 103 ? -6.739 2.915 -2.544 1.00 94.50 103 ALA A C 1
ATOM 753 O O . ALA A 1 103 ? -7.855 2.399 -2.508 1.00 94.50 103 ALA A O 1
ATOM 754 N N . PHE A 1 104 ? -6.134 3.210 -3.701 1.00 92.06 104 PHE A N 1
ATOM 755 C CA . PHE A 1 104 ? -6.720 2.917 -5.007 1.00 92.06 104 PHE A CA 1
ATOM 756 C C . PHE A 1 104 ? -6.974 1.421 -5.204 1.00 92.06 104 PHE A C 1
ATOM 758 O O . PHE A 1 104 ? -8.084 1.018 -5.554 1.00 92.06 104 PHE A O 1
ATOM 765 N N . PHE A 1 105 ? -5.957 0.585 -4.983 1.00 90.81 105 PHE A N 1
ATOM 766 C CA . PHE A 1 105 ? -6.074 -0.853 -5.208 1.00 90.81 105 PHE A CA 1
ATOM 767 C C . PHE A 1 105 ? -6.916 -1.545 -4.141 1.00 90.81 105 PHE A C 1
ATOM 769 O O . PHE A 1 105 ? -7.628 -2.487 -4.477 1.00 90.81 105 PHE A O 1
ATOM 776 N N . LEU A 1 106 ? -6.895 -1.053 -2.903 1.00 92.62 106 LEU A N 1
ATOM 777 C CA . LEU A 1 106 ? -7.775 -1.519 -1.833 1.00 92.62 106 LEU A CA 1
ATOM 778 C C . LEU A 1 106 ? -9.247 -1.286 -2.188 1.00 92.62 106 LEU A C 1
ATOM 780 O O . LEU A 1 106 ? -10.042 -2.226 -2.165 1.00 92.62 106 LEU A O 1
ATOM 784 N N . ALA A 1 107 ? -9.596 -0.063 -2.596 1.00 90.56 107 ALA A N 1
ATOM 785 C CA . ALA A 1 107 ? -10.962 0.284 -2.972 1.00 90.56 107 ALA A CA 1
ATOM 786 C C . ALA A 1 107 ? -11.421 -0.435 -4.252 1.00 90.56 107 ALA A C 1
ATOM 788 O O . ALA A 1 107 ? -12.543 -0.942 -4.323 1.00 90.56 107 ALA A O 1
ATOM 789 N N . LEU A 1 108 ? -10.545 -0.544 -5.260 1.00 87.44 108 LEU A N 1
ATOM 790 C CA . LEU A 1 108 ? -10.822 -1.327 -6.466 1.00 87.44 108 LEU A CA 1
ATOM 791 C C . LEU A 1 108 ? -11.066 -2.800 -6.125 1.00 87.44 108 LEU A C 1
ATOM 793 O O . LEU A 1 108 ? -12.008 -3.398 -6.644 1.00 87.44 108 LEU A O 1
ATOM 797 N N . ALA A 1 109 ? -10.230 -3.387 -5.270 1.00 85.94 109 ALA A N 1
ATOM 798 C CA . ALA A 1 109 ? -10.349 -4.786 -4.908 1.00 85.94 109 ALA A CA 1
ATOM 799 C C . ALA A 1 109 ? -11.634 -5.064 -4.129 1.00 85.94 109 ALA A C 1
ATOM 801 O O . ALA A 1 109 ? -12.411 -5.899 -4.581 1.00 85.94 109 ALA A O 1
ATOM 802 N N . SER A 1 110 ? -11.917 -4.319 -3.052 1.00 86.06 110 SER A N 1
ATOM 803 C CA . SER A 1 110 ? -13.171 -4.460 -2.290 1.00 86.06 110 SER A CA 1
ATOM 804 C C . SER A 1 110 ? -14.392 -4.361 -3.215 1.00 86.06 110 SER A C 1
ATOM 806 O O . SER A 1 110 ? -15.313 -5.182 -3.155 1.00 86.06 110 SER A O 1
ATOM 808 N N . ARG A 1 111 ? -14.353 -3.452 -4.199 1.00 83.31 111 ARG A N 1
ATOM 809 C CA . ARG A 1 111 ? -15.433 -3.328 -5.179 1.00 83.31 111 ARG A CA 1
ATOM 810 C C . ARG A 1 111 ? -15.564 -4.545 -6.095 1.00 83.31 111 ARG A C 1
ATOM 812 O O . ARG A 1 111 ? -16.671 -5.059 -6.256 1.00 83.31 111 ARG A O 1
ATOM 819 N N . VAL A 1 112 ? -14.462 -5.016 -6.676 1.00 82.06 112 VAL A N 1
ATOM 820 C CA . VAL A 1 112 ? -14.441 -6.211 -7.540 1.00 82.06 112 VAL A CA 1
ATOM 821 C C . VAL A 1 112 ? -14.944 -7.445 -6.786 1.00 82.06 112 VAL A C 1
ATOM 823 O O . VAL A 1 112 ? -15.717 -8.229 -7.339 1.00 82.06 112 VAL A O 1
ATOM 826 N N . GLU A 1 113 ? -14.544 -7.596 -5.526 1.00 84.44 113 GLU A N 1
ATOM 827 C CA . GLU A 1 113 ? -14.991 -8.674 -4.642 1.00 84.44 113 GLU A CA 1
ATOM 828 C C . GLU A 1 113 ? -16.501 -8.588 -4.367 1.00 84.44 113 GLU A C 1
ATOM 830 O O . GLU A 1 113 ? -17.195 -9.604 -4.439 1.00 84.44 113 GLU A O 1
ATOM 835 N N . SER A 1 114 ? -17.029 -7.374 -4.152 1.00 81.38 114 SER A N 1
ATOM 836 C CA . SER A 1 114 ? -18.460 -7.135 -3.909 1.00 81.38 114 SER A CA 1
ATOM 837 C C . SER A 1 114 ? -19.363 -7.436 -5.114 1.00 81.38 114 SER A C 1
ATOM 839 O O . SER A 1 114 ? -20.501 -7.866 -4.931 1.00 81.38 114 SER A O 1
ATOM 841 N N . ASP A 1 115 ? -18.876 -7.206 -6.339 1.00 79.62 115 ASP A N 1
ATOM 842 C CA . ASP A 1 115 ? -19.684 -7.291 -7.564 1.00 79.62 115 ASP A CA 1
ATOM 843 C C . ASP A 1 115 ? -19.559 -8.626 -8.304 1.00 79.62 115 ASP A C 1
ATOM 845 O O . ASP A 1 115 ? -20.484 -9.013 -9.019 1.00 79.62 115 ASP A O 1
ATOM 849 N N . LEU A 1 116 ? -18.409 -9.303 -8.207 1.00 78.44 116 LEU A N 1
ATOM 850 C CA . LEU A 1 116 ? -18.134 -10.508 -8.992 1.00 78.44 116 LEU A CA 1
ATOM 851 C C . LEU A 1 116 ? -18.206 -11.776 -8.144 1.00 78.44 116 LEU A C 1
ATOM 853 O O . LEU A 1 116 ? -19.146 -12.558 -8.268 1.00 78.44 116 LEU A O 1
ATOM 857 N N . ARG A 1 117 ? -17.160 -12.035 -7.357 1.00 79.38 117 ARG A N 1
ATOM 858 C CA . ARG A 1 117 ? -17.018 -13.201 -6.475 1.00 79.38 117 ARG A CA 1
ATOM 859 C C . ARG A 1 117 ? -15.751 -13.067 -5.641 1.00 79.38 117 ARG A C 1
ATOM 861 O O . ARG A 1 117 ? -14.792 -12.454 -6.108 1.00 79.38 117 ARG A O 1
ATOM 868 N N . ARG A 1 118 ? -15.716 -13.794 -4.516 1.00 77.31 118 ARG A N 1
ATOM 869 C CA . ARG A 1 118 ? -14.523 -13.917 -3.672 1.00 77.31 118 ARG A CA 1
ATOM 870 C C . ARG A 1 118 ? -13.288 -14.359 -4.482 1.00 77.31 118 ARG A C 1
ATOM 872 O O . ARG A 1 118 ? -13.355 -15.359 -5.202 1.00 77.31 118 ARG A O 1
ATOM 879 N N . GLY A 1 119 ? -12.174 -13.644 -4.348 1.00 78.06 119 GLY A N 1
ATOM 880 C CA . GLY A 1 119 ? -10.884 -13.897 -4.996 1.00 78.06 119 GLY A CA 1
ATOM 881 C C . GLY A 1 119 ? -10.775 -13.396 -6.443 1.00 78.06 119 GLY A C 1
ATOM 882 O O . GLY A 1 119 ? -9.748 -13.618 -7.095 1.00 78.06 119 GLY A O 1
ATOM 883 N N . ALA A 1 120 ? -11.808 -12.736 -6.984 1.00 80.25 120 ALA A N 1
ATOM 884 C CA . ALA A 1 120 ? -11.773 -12.187 -8.341 1.00 80.25 120 ALA A CA 1
ATOM 885 C C . ALA A 1 120 ? -10.747 -11.056 -8.480 1.00 80.25 120 ALA A C 1
ATOM 887 O O . ALA A 1 120 ? -10.045 -10.985 -9.494 1.00 80.25 120 ALA A O 1
ATOM 888 N N . SER A 1 121 ? -10.628 -10.206 -7.460 1.00 81.12 121 SER A N 1
ATOM 889 C CA . SER A 1 121 ? -9.649 -9.124 -7.442 1.00 81.12 121 SER A CA 1
ATOM 890 C C . SER A 1 121 ? -8.234 -9.688 -7.411 1.00 81.12 121 SER A C 1
ATOM 892 O O . SER A 1 121 ? -7.394 -9.258 -8.196 1.00 81.12 121 SER A O 1
ATOM 894 N N . THR A 1 122 ? -7.983 -10.735 -6.619 1.00 80.06 122 THR A N 1
ATOM 895 C CA . THR A 1 122 ? -6.662 -11.363 -6.552 1.00 80.06 122 THR A CA 1
ATOM 896 C C . THR A 1 122 ? -6.215 -11.907 -7.896 1.00 80.06 122 THR A C 1
ATOM 898 O O . THR A 1 122 ? -5.102 -11.598 -8.321 1.00 80.06 122 THR A O 1
ATOM 901 N N . ALA A 1 123 ? -7.088 -12.613 -8.618 1.00 76.69 123 ALA A N 1
ATOM 902 C CA . ALA A 1 123 ? -6.779 -13.072 -9.968 1.00 76.69 123 ALA A CA 1
ATOM 903 C C . ALA A 1 123 ? -6.511 -11.903 -10.937 1.00 76.69 123 ALA A C 1
ATOM 905 O O . ALA A 1 123 ? -5.525 -11.925 -11.675 1.00 76.69 123 ALA A O 1
ATOM 906 N N . ALA A 1 124 ? -7.357 -10.867 -10.924 1.00 77.56 124 ALA A N 1
ATOM 907 C CA . ALA A 1 124 ? -7.226 -9.720 -11.822 1.00 77.56 124 ALA A CA 1
ATOM 908 C C . ALA A 1 124 ? -5.942 -8.914 -11.562 1.00 77.56 124 ALA A C 1
ATOM 910 O O . ALA A 1 124 ? -5.203 -8.595 -12.495 1.00 77.56 124 ALA A O 1
ATOM 911 N N . LEU A 1 125 ? -5.646 -8.623 -10.297 1.00 80.00 125 LEU A N 1
ATOM 912 C CA . LEU A 1 125 ? -4.473 -7.860 -9.881 1.00 80.00 125 LEU A CA 1
ATOM 913 C C . LEU A 1 125 ? -3.171 -8.660 -10.075 1.00 80.00 125 LEU A C 1
ATOM 915 O O . LEU A 1 125 ? -2.137 -8.079 -10.409 1.00 80.00 125 LEU A O 1
ATOM 919 N N . SER A 1 126 ? -3.208 -9.992 -9.966 1.00 76.94 126 SER A N 1
ATOM 920 C CA . SER A 1 126 ? -2.066 -10.840 -10.331 1.00 76.94 126 SER A CA 1
ATOM 921 C C . SER A 1 126 ? -1.805 -10.829 -11.840 1.00 76.94 126 SER A C 1
ATOM 923 O O . SER A 1 126 ? -0.652 -10.736 -12.260 1.00 76.94 126 SER A O 1
ATOM 925 N N . VAL A 1 127 ? -2.851 -10.849 -12.676 1.00 72.69 127 VAL A N 1
ATOM 926 C CA . VAL A 1 127 ? -2.701 -10.667 -14.132 1.00 72.69 127 VAL A CA 1
ATOM 927 C C . VAL A 1 127 ? -2.161 -9.275 -14.458 1.00 72.69 127 VAL A C 1
ATOM 929 O O . VAL A 1 127 ? -1.307 -9.152 -15.334 1.00 72.69 127 VAL A O 1
ATOM 932 N N . HIS A 1 128 ? -2.597 -8.240 -13.739 1.00 72.75 128 HIS A N 1
ATOM 933 C CA . HIS A 1 128 ? -2.039 -6.898 -13.883 1.00 72.75 128 HIS A CA 1
ATOM 934 C C . HIS A 1 128 ? -0.542 -6.874 -13.584 1.00 72.75 128 HIS A C 1
ATOM 936 O O . HIS A 1 128 ? 0.216 -6.408 -14.424 1.00 72.75 128 HIS A O 1
ATOM 942 N N . ARG A 1 129 ? -0.097 -7.457 -12.462 1.00 72.38 129 ARG A N 1
ATOM 943 C CA . ARG A 1 129 ? 1.336 -7.569 -12.137 1.00 72.38 129 ARG A CA 1
ATOM 944 C C . ARG A 1 129 ? 2.127 -8.248 -13.258 1.00 72.38 129 ARG A C 1
ATOM 946 O O . ARG A 1 129 ? 3.224 -7.808 -13.586 1.00 72.38 129 ARG A O 1
ATOM 953 N N . LEU A 1 130 ? 1.582 -9.317 -13.842 1.00 72.50 130 LEU A N 1
ATOM 954 C CA . LEU A 1 130 ? 2.211 -10.005 -14.973 1.00 72.50 130 LEU A CA 1
ATOM 955 C C . LEU A 1 130 ? 2.275 -9.114 -16.221 1.00 72.50 130 LEU A C 1
ATOM 957 O O . LEU A 1 130 ? 3.274 -9.131 -16.929 1.00 72.50 130 LEU A O 1
ATOM 961 N N . ALA A 1 131 ? 1.233 -8.325 -16.485 1.00 63.69 131 ALA A N 1
ATOM 962 C CA . ALA A 1 131 ? 1.200 -7.390 -17.606 1.00 63.69 131 ALA A CA 1
ATOM 963 C C . ALA A 1 131 ? 2.141 -6.189 -17.404 1.00 63.69 131 ALA A C 1
ATOM 965 O O . ALA A 1 131 ? 2.681 -5.665 -18.374 1.00 63.69 131 ALA A O 1
ATOM 966 N N . THR A 1 132 ? 2.370 -5.781 -16.156 1.00 65.62 132 THR A N 1
ATOM 967 C CA . THR A 1 132 ? 3.304 -4.718 -15.771 1.00 65.62 132 THR A CA 1
ATOM 968 C C . THR A 1 132 ? 4.649 -5.279 -15.314 1.00 65.62 132 THR A C 1
ATOM 970 O O . THR A 1 132 ? 5.321 -4.659 -14.499 1.00 65.62 132 THR A O 1
ATOM 973 N N . SER A 1 133 ? 5.071 -6.455 -15.795 1.00 66.75 133 SER A N 1
ATOM 974 C CA . SER A 1 133 ? 6.302 -7.111 -15.322 1.00 66.75 133 SER A CA 1
ATOM 975 C C . SER A 1 133 ? 7.584 -6.337 -15.641 1.00 66.75 133 SER A C 1
ATOM 977 O O . SER A 1 133 ? 8.633 -6.631 -15.077 1.00 66.75 133 SER A O 1
ATOM 979 N N . ALA A 1 134 ? 7.516 -5.374 -16.565 1.00 67.19 134 ALA A N 1
ATOM 980 C CA . ALA A 1 134 ? 8.602 -4.435 -16.833 1.00 67.19 134 ALA A CA 1
ATOM 981 C C . ALA A 1 134 ? 8.732 -3.354 -15.741 1.00 67.19 134 ALA A C 1
ATOM 983 O O . ALA A 1 134 ? 9.702 -2.602 -15.736 1.00 67.19 134 ALA A O 1
ATOM 984 N N . SER A 1 135 ? 7.767 -3.274 -14.823 1.00 72.44 135 SER A N 1
ATOM 985 C CA . SER A 1 135 ? 7.724 -2.328 -13.716 1.00 72.44 135 SER A CA 1
ATOM 986 C C . SER A 1 135 ? 8.127 -2.988 -12.400 1.00 72.44 135 SER A C 1
ATOM 988 O O . SER A 1 135 ? 7.699 -4.094 -12.072 1.00 72.44 135 SER A O 1
ATOM 990 N N . GLU A 1 136 ? 8.916 -2.270 -11.616 1.00 80.50 136 GLU A N 1
ATOM 991 C CA . GLU A 1 136 ? 9.322 -2.615 -10.263 1.00 80.50 136 GLU A CA 1
ATOM 992 C C . GLU A 1 136 ? 8.641 -1.668 -9.268 1.00 80.50 136 GLU A C 1
ATOM 994 O O . GLU A 1 136 ? 8.568 -0.457 -9.488 1.00 80.50 136 GLU A O 1
ATOM 999 N N . VAL A 1 137 ? 8.121 -2.234 -8.177 1.00 84.44 137 VAL A N 1
ATOM 1000 C CA . VAL A 1 137 ? 7.587 -1.471 -7.044 1.00 84.44 137 VAL A CA 1
ATOM 1001 C C . VAL A 1 137 ? 8.692 -1.377 -6.001 1.00 84.44 137 VAL A C 1
ATOM 1003 O O . VAL A 1 137 ? 8.990 -2.363 -5.321 1.00 84.44 137 VAL A O 1
ATOM 1006 N N . GLU A 1 138 ? 9.322 -0.209 -5.896 1.00 85.12 138 GLU A N 1
ATOM 1007 C CA . GLU A 1 138 ? 10.513 -0.041 -5.063 1.00 85.12 138 GLU A CA 1
ATOM 1008 C C . GLU A 1 138 ? 10.159 0.141 -3.590 1.00 85.12 138 GLU A C 1
ATOM 1010 O O . GLU A 1 138 ? 10.648 -0.613 -2.747 1.00 85.12 138 GLU A O 1
ATOM 1015 N N . ARG A 1 139 ? 9.305 1.114 -3.267 1.00 90.12 139 ARG A N 1
ATOM 1016 C CA . ARG A 1 139 ? 8.914 1.443 -1.891 1.00 90.12 139 ARG A CA 1
ATOM 1017 C C . ARG A 1 139 ? 7.423 1.735 -1.830 1.00 90.12 139 ARG A C 1
ATOM 1019 O O . ARG A 1 139 ? 6.821 2.202 -2.799 1.00 90.12 139 ARG A O 1
ATOM 1026 N N . THR A 1 140 ? 6.819 1.443 -0.689 1.00 93.88 140 THR A N 1
ATOM 1027 C CA . THR A 1 140 ? 5.406 1.725 -0.445 1.00 93.88 140 THR A CA 1
ATOM 1028 C C . THR A 1 140 ? 5.243 2.231 0.972 1.00 93.88 140 THR A C 1
ATOM 1030 O O . THR A 1 140 ? 5.866 1.689 1.881 1.00 93.88 140 THR A O 1
ATOM 1033 N N . ALA A 1 141 ? 4.444 3.272 1.158 1.00 96.19 141 ALA A N 1
ATOM 1034 C CA . ALA A 1 141 ? 4.172 3.830 2.470 1.00 96.19 141 ALA A CA 1
ATOM 1035 C C . ALA A 1 141 ? 2.757 4.383 2.568 1.00 96.19 141 ALA A C 1
ATOM 1037 O O . ALA A 1 141 ? 2.115 4.676 1.559 1.00 96.19 141 ALA A O 1
ATOM 1038 N N . TRP A 1 142 ? 2.295 4.539 3.797 1.00 96.94 142 TRP A N 1
ATOM 1039 C CA . TRP A 1 142 ? 1.100 5.279 4.157 1.00 96.94 142 TRP A CA 1
ATOM 1040 C C . TRP A 1 142 ? 1.504 6.501 4.958 1.00 96.94 142 TRP A C 1
ATOM 1042 O O . TRP A 1 142 ? 2.253 6.380 5.918 1.00 96.94 142 TRP A O 1
ATOM 1052 N N . ASN A 1 143 ? 0.996 7.664 4.579 1.00 96.12 143 ASN A N 1
ATOM 1053 C CA . ASN A 1 143 ? 0.959 8.815 5.460 1.00 96.12 143 ASN A CA 1
ATOM 1054 C C . ASN A 1 143 ? -0.478 8.989 5.944 1.00 96.12 143 ASN A C 1
ATOM 1056 O O . ASN A 1 143 ? -1.374 9.196 5.120 1.00 96.12 143 ASN A O 1
ATOM 1060 N N . ILE A 1 144 ? -0.690 8.841 7.249 1.00 95.31 144 ILE A N 1
ATOM 1061 C CA . ILE A 1 144 ? -1.997 8.984 7.887 1.00 95.31 144 ILE A CA 1
ATOM 1062 C C . ILE A 1 144 ? -1.964 10.246 8.735 1.00 95.31 144 ILE A C 1
ATOM 1064 O O . ILE A 1 144 ? -1.126 10.366 9.627 1.00 95.31 144 ILE A O 1
ATOM 1068 N N . GLU A 1 145 ? -2.852 11.185 8.436 1.00 93.25 145 GLU A N 1
ATOM 1069 C CA . GLU A 1 145 ? -2.929 12.451 9.156 1.00 93.25 145 GLU A CA 1
ATOM 1070 C C . GLU A 1 145 ? -4.351 13.004 9.116 1.00 93.25 145 GLU A C 1
ATOM 1072 O O . GLU A 1 145 ? -4.957 13.123 8.047 1.00 93.25 145 GLU A O 1
ATOM 1077 N N . GLY A 1 146 ? -4.904 13.338 10.286 1.00 89.06 146 GLY A N 1
ATOM 1078 C CA . GLY A 1 146 ? -6.168 14.073 10.380 1.00 89.06 146 GLY A CA 1
ATOM 1079 C C . GLY A 1 146 ? -7.349 13.375 9.693 1.00 89.06 146 GLY A C 1
ATOM 1080 O O . GLY A 1 146 ? -8.216 14.040 9.129 1.00 89.06 146 GLY A O 1
ATOM 1081 N N . GLY A 1 147 ? -7.370 12.038 9.691 1.00 91.88 147 GLY A N 1
ATOM 1082 C CA . GLY A 1 147 ? -8.396 11.252 8.998 1.00 91.88 147 GLY A CA 1
ATOM 1083 C C . GLY A 1 147 ? -8.211 11.171 7.479 1.00 91.88 147 GLY A C 1
ATOM 1084 O O . GLY A 1 147 ? -9.150 10.823 6.768 1.00 91.88 147 GLY A O 1
ATOM 1085 N N . THR A 1 148 ? -7.022 11.473 6.962 1.00 95.19 148 THR A N 1
ATOM 1086 C CA . THR A 1 148 ? -6.655 11.275 5.556 1.00 95.19 148 THR A CA 1
ATOM 1087 C C . THR A 1 148 ? -5.549 10.235 5.450 1.00 95.19 148 THR A C 1
ATOM 1089 O O . THR A 1 148 ? -4.575 10.279 6.193 1.00 95.19 148 THR A O 1
ATOM 1092 N N . LEU A 1 149 ? -5.686 9.318 4.495 1.00 96.69 149 LEU A N 1
ATOM 1093 C CA . LEU A 1 149 ? -4.669 8.357 4.087 1.00 96.69 149 LEU A CA 1
ATOM 1094 C C . LEU A 1 149 ? -4.108 8.765 2.729 1.00 96.69 149 LEU A C 1
ATOM 1096 O O . LEU A 1 149 ? -4.822 8.723 1.729 1.00 96.69 149 LEU A O 1
ATOM 1100 N N . LYS A 1 150 ? -2.817 9.080 2.668 1.00 96.50 150 LYS A N 1
ATOM 1101 C CA . LYS A 1 150 ? -2.062 9.186 1.414 1.00 96.50 150 LYS A CA 1
ATOM 1102 C C . LYS A 1 150 ? -1.203 7.927 1.272 1.00 96.50 150 LYS A C 1
ATOM 1104 O O . LYS A 1 150 ? -0.238 7.734 2.006 1.00 96.50 150 LYS A O 1
ATOM 1109 N N . SER A 1 151 ? -1.552 7.037 0.345 1.00 96.81 151 SER A N 1
ATOM 1110 C CA . SER A 1 151 ? -0.720 5.876 0.011 1.00 96.81 151 SER A CA 1
ATOM 1111 C C . SER A 1 151 ? 0.297 6.242 -1.064 1.00 96.81 151 SER A C 1
ATOM 1113 O O . SER A 1 151 ? -0.092 6.571 -2.182 1.00 96.81 151 SER A O 1
ATOM 1115 N N . LEU A 1 152 ? 1.585 6.134 -0.749 1.00 95.31 152 LEU A N 1
ATOM 1116 C CA . LEU A 1 152 ? 2.700 6.443 -1.637 1.00 95.31 152 LEU A CA 1
ATOM 1117 C C . LEU A 1 152 ? 3.278 5.150 -2.206 1.00 95.31 152 LEU A C 1
ATOM 1119 O O . LEU A 1 152 ? 3.673 4.261 -1.454 1.00 95.31 152 LEU A O 1
ATOM 1123 N N . VAL A 1 153 ? 3.349 5.038 -3.529 1.00 92.38 153 VAL A N 1
ATOM 1124 C CA . VAL A 1 153 ? 3.920 3.879 -4.222 1.00 92.38 153 VAL A CA 1
ATOM 1125 C C . VAL A 1 153 ? 4.981 4.364 -5.199 1.00 92.38 153 VAL A C 1
ATOM 1127 O O . VAL A 1 153 ? 4.665 4.965 -6.225 1.00 92.38 153 VAL A O 1
ATOM 1130 N N . GLN A 1 154 ? 6.247 4.088 -4.893 1.00 90.25 154 GLN A N 1
ATOM 1131 C CA . GLN A 1 154 ? 7.355 4.376 -5.798 1.00 90.25 154 GLN A CA 1
ATOM 1132 C C . GLN A 1 154 ? 7.438 3.283 -6.860 1.00 90.25 154 GLN A C 1
ATOM 1134 O O . GLN A 1 154 ? 7.595 2.096 -6.554 1.00 90.25 154 GLN A O 1
ATOM 1139 N N . LEU A 1 155 ? 7.323 3.701 -8.114 1.00 84.56 155 LEU A N 1
ATOM 1140 C CA . LEU A 1 155 ? 7.350 2.840 -9.280 1.00 84.56 155 LEU A CA 1
ATOM 1141 C C . LEU A 1 155 ? 8.566 3.159 -10.133 1.00 84.56 155 LEU A C 1
ATOM 1143 O O . LEU A 1 155 ? 8.886 4.319 -10.390 1.00 84.56 155 LEU A O 1
ATOM 1147 N N . LYS A 1 156 ? 9.173 2.100 -10.653 1.00 81.81 156 LYS A N 1
ATOM 1148 C CA . LYS A 1 156 ? 10.196 2.174 -11.683 1.00 81.81 156 LYS A CA 1
ATOM 1149 C C . LYS A 1 156 ? 9.789 1.295 -12.846 1.00 81.81 156 LYS A C 1
ATOM 1151 O O . LYS A 1 156 ? 9.807 0.075 -12.758 1.00 81.81 156 LYS A O 1
ATOM 1156 N N . VAL A 1 157 ? 9.397 1.906 -13.948 1.00 74.12 157 VAL A N 1
ATOM 1157 C CA . VAL A 1 157 ? 8.982 1.217 -15.165 1.00 74.12 157 VAL A CA 1
ATOM 1158 C C . VAL A 1 157 ? 10.172 1.135 -16.112 1.00 74.12 157 VAL A C 1
ATOM 1160 O O . VAL A 1 157 ? 10.590 2.140 -16.683 1.00 74.12 157 VAL A O 1
ATOM 1163 N N . GLY A 1 158 ? 10.731 -0.063 -16.274 1.00 62.50 158 GLY A N 1
ATOM 1164 C CA . GLY A 1 158 ? 11.708 -0.360 -17.316 1.00 62.50 158 GLY A CA 1
ATOM 1165 C C . GLY A 1 158 ? 11.057 -0.270 -18.695 1.00 62.50 158 GLY A C 1
ATOM 1166 O O . GLY A 1 158 ? 9.911 -0.682 -18.883 1.00 62.50 158 GLY A O 1
ATOM 1167 N N . SER A 1 159 ? 11.758 0.323 -19.658 1.00 56.38 159 SER A N 1
ATOM 1168 C CA . SER A 1 159 ? 11.169 0.604 -20.963 1.00 56.38 159 SER A CA 1
ATOM 1169 C C . SER A 1 159 ? 11.255 -0.542 -21.969 1.00 56.38 159 SER A C 1
ATOM 1171 O O . SER A 1 159 ? 11.916 -1.560 -21.768 1.00 56.38 159 SER A O 1
ATOM 1173 N N . VAL A 1 160 ? 10.535 -0.298 -23.062 1.00 54.75 160 VAL A N 1
ATOM 1174 C CA . VAL A 1 160 ? 10.404 -1.054 -24.305 1.00 54.75 160 VAL A CA 1
ATOM 1175 C C . VAL A 1 160 ? 11.696 -1.794 -24.699 1.00 54.75 160 VAL A C 1
ATOM 1177 O O . VAL A 1 160 ? 12.771 -1.186 -24.705 1.00 54.75 160 VAL A O 1
ATOM 1180 N N . PRO A 1 161 ? 11.609 -3.081 -25.095 1.00 52.34 161 PRO A N 1
ATOM 1181 C CA . PRO A 1 161 ? 12.742 -3.797 -25.675 1.00 52.34 161 PRO A CA 1
ATOM 1182 C C . PRO A 1 161 ? 13.387 -2.954 -26.782 1.00 52.34 161 PRO A C 1
ATOM 1184 O O . PRO A 1 161 ? 12.665 -2.500 -27.658 1.00 52.34 161 PRO A O 1
ATOM 1187 N N . SER A 1 162 ? 14.717 -2.785 -26.732 1.00 58.34 162 SER A N 1
ATOM 1188 C CA . SER A 1 162 ? 15.580 -1.986 -27.632 1.00 58.34 162 SER A CA 1
ATOM 1189 C C . SER A 1 162 ? 15.897 -0.539 -27.239 1.00 58.34 162 SER A C 1
ATOM 1191 O O . SER A 1 162 ? 16.780 0.046 -27.865 1.00 58.34 162 SER A O 1
ATOM 1193 N N . LEU A 1 163 ? 15.260 0.040 -26.218 1.00 59.41 163 LEU A N 1
ATOM 1194 C CA . LEU A 1 163 ? 15.632 1.363 -25.708 1.00 59.41 163 LEU A CA 1
ATOM 1195 C C . LEU A 1 163 ? 15.998 1.264 -24.220 1.00 59.41 163 LEU A C 1
ATOM 1197 O O . LEU A 1 163 ? 15.232 0.712 -23.437 1.00 59.41 163 LEU A O 1
ATOM 1201 N N . PRO A 1 164 ? 17.159 1.774 -23.782 1.00 65.81 164 PRO A N 1
ATOM 1202 C CA . PRO A 1 164 ? 17.527 1.783 -22.370 1.00 65.81 164 PRO A CA 1
ATOM 1203 C C . PRO A 1 164 ? 16.872 2.979 -21.663 1.00 65.81 164 PRO A C 1
ATOM 1205 O O . PRO A 1 164 ? 17.580 3.826 -21.127 1.00 65.81 164 PRO A O 1
ATOM 1208 N N . LEU A 1 165 ? 15.540 3.089 -21.704 1.00 67.44 165 LEU A N 1
ATOM 1209 C CA . LEU A 1 165 ? 14.782 4.073 -20.924 1.00 67.44 165 LEU A CA 1
ATOM 1210 C C . LEU A 1 165 ? 14.237 3.415 -19.643 1.00 67.44 165 LEU A C 1
ATOM 1212 O O . LEU A 1 165 ? 13.962 2.212 -19.592 1.00 67.44 165 LEU A O 1
ATOM 1216 N N . ALA A 1 166 ? 14.048 4.208 -18.603 1.00 72.62 166 ALA A N 1
ATOM 1217 C CA . ALA A 1 166 ? 13.279 3.850 -17.426 1.00 72.62 166 ALA A CA 1
ATOM 1218 C C . ALA A 1 166 ? 12.536 5.088 -16.929 1.00 72.62 166 ALA A C 1
ATOM 1220 O O . ALA A 1 166 ? 13.097 6.180 -16.874 1.00 72.62 166 ALA 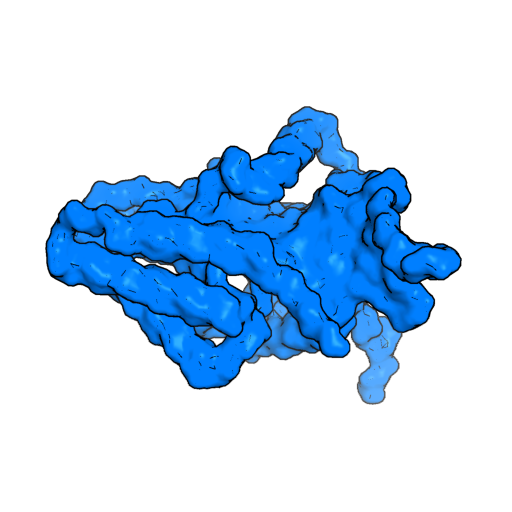A O 1
ATOM 1221 N N . LEU A 1 167 ? 11.269 4.914 -16.584 1.00 75.81 167 LEU A N 1
ATOM 1222 C CA . LEU A 1 167 ? 10.452 5.940 -15.959 1.00 75.81 167 LEU A CA 1
ATOM 1223 C C . LEU A 1 167 ? 10.399 5.654 -14.462 1.00 75.81 167 LEU A C 1
ATOM 1225 O O . LEU A 1 167 ? 10.003 4.564 -14.068 1.00 75.81 167 LEU A O 1
ATOM 1229 N N . GLU A 1 168 ? 10.774 6.616 -13.637 1.00 83.31 168 GLU A N 1
ATOM 1230 C CA . GLU A 1 168 ? 10.619 6.546 -12.187 1.00 83.31 168 GLU A CA 1
ATOM 1231 C C . GLU A 1 168 ? 9.597 7.589 -11.738 1.00 83.31 168 GLU A C 1
ATOM 1233 O O . GLU A 1 168 ? 9.544 8.673 -12.312 1.00 83.31 168 GLU A O 1
ATOM 1238 N N . GLY A 1 169 ? 8.776 7.273 -10.742 1.00 85.75 169 GLY A N 1
ATOM 1239 C CA . GLY A 1 169 ? 7.821 8.220 -10.175 1.00 85.75 169 GLY A CA 1
ATOM 1240 C C . GLY A 1 169 ? 7.127 7.671 -8.937 1.00 85.75 169 GLY A C 1
ATOM 1241 O O . GLY A 1 169 ? 7.193 6.475 -8.649 1.00 85.75 169 GLY A O 1
ATOM 1242 N N . VAL A 1 170 ? 6.450 8.548 -8.201 1.00 89.94 170 VAL A N 1
ATOM 1243 C CA . VAL A 1 170 ? 5.670 8.182 -7.015 1.00 89.94 170 VAL A CA 1
ATOM 1244 C C . VAL A 1 170 ? 4.194 8.380 -7.311 1.00 89.94 170 VAL A C 1
ATOM 1246 O O . VAL A 1 170 ? 3.739 9.500 -7.524 1.00 89.94 170 VAL A O 1
ATOM 1249 N N . VAL A 1 171 ? 3.436 7.290 -7.316 1.00 89.69 171 VAL A N 1
ATOM 1250 C CA . VAL A 1 171 ? 1.977 7.340 -7.404 1.00 89.69 171 VAL A CA 1
ATOM 1251 C C . VAL A 1 171 ? 1.424 7.515 -6.000 1.00 89.69 171 VAL A C 1
ATOM 1253 O O . VAL A 1 171 ? 1.705 6.710 -5.114 1.00 89.69 171 VAL A O 1
ATOM 12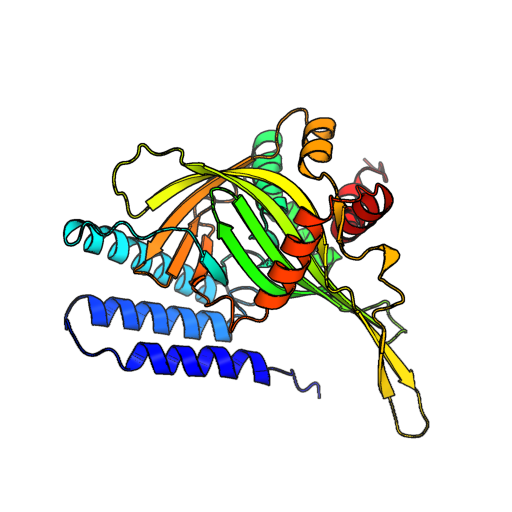56 N N . VAL A 1 172 ? 0.627 8.557 -5.809 1.00 93.12 172 VAL A N 1
ATOM 1257 C CA . VAL A 1 172 ? -0.016 8.881 -4.539 1.00 93.12 172 VAL A CA 1
ATOM 1258 C C . VAL A 1 172 ? -1.508 8.669 -4.702 1.00 93.12 172 VAL A C 1
ATOM 1260 O O . VAL A 1 172 ? -2.123 9.265 -5.579 1.00 93.12 172 VAL A O 1
ATOM 1263 N N . SER A 1 173 ? -2.086 7.784 -3.895 1.00 94.50 173 SER A N 1
ATOM 1264 C CA . SER A 1 173 ? -3.536 7.577 -3.819 1.00 94.50 173 SER A CA 1
ATOM 1265 C C . SER A 1 173 ? -4.050 8.147 -2.507 1.00 94.50 173 SER A C 1
ATOM 1267 O O . SER A 1 173 ? -3.626 7.686 -1.448 1.00 94.50 173 SER A O 1
ATOM 1269 N N . SER A 1 174 ? -4.955 9.114 -2.580 1.00 95.38 174 SER A N 1
ATOM 1270 C CA . SER A 1 174 ? -5.528 9.780 -1.411 1.00 95.38 174 SER A CA 1
ATOM 1271 C C . SER A 1 174 ? -6.884 9.166 -1.070 1.00 95.38 174 SER A C 1
ATOM 1273 O O . SER A 1 174 ? -7.669 8.829 -1.961 1.00 95.38 174 SER A O 1
ATOM 1275 N N . ALA A 1 175 ? -7.170 9.004 0.215 1.00 96.81 175 ALA A N 1
ATOM 1276 C CA . ALA A 1 175 ? -8.453 8.531 0.708 1.00 96.81 175 ALA A CA 1
ATOM 1277 C C . ALA A 1 175 ? -8.816 9.197 2.034 1.00 96.81 175 ALA A C 1
ATOM 1279 O O . ALA A 1 175 ? -7.952 9.429 2.874 1.00 96.81 175 ALA A O 1
ATOM 1280 N N . SER A 1 176 ? -10.104 9.439 2.261 1.00 96.31 176 SER A N 1
ATOM 1281 C CA . SER A 1 176 ? -10.595 9.776 3.599 1.00 96.31 176 SER A CA 1
ATOM 1282 C C . SER A 1 176 ? -10.706 8.504 4.438 1.00 96.31 176 SER A C 1
ATOM 1284 O O . SER A 1 176 ? -11.235 7.505 3.949 1.00 96.31 176 SER A O 1
ATOM 1286 N N . MET A 1 177 ? -10.269 8.552 5.691 1.00 94.88 177 MET A N 1
ATOM 1287 C CA . MET A 1 177 ? -10.386 7.482 6.677 1.00 94.88 177 MET A CA 1
ATOM 1288 C C . MET A 1 177 ? -11.433 7.833 7.732 1.00 94.88 177 MET A C 1
ATOM 1290 O O . MET A 1 177 ? -11.444 8.934 8.281 1.00 94.88 177 MET A O 1
ATOM 1294 N N . ARG A 1 178 ? -12.287 6.867 8.066 1.00 93.81 178 ARG A N 1
ATOM 1295 C CA . ARG A 1 178 ? -13.284 6.985 9.130 1.00 93.81 178 ARG A CA 1
ATOM 1296 C C . ARG A 1 178 ? -13.243 5.745 10.012 1.00 93.81 178 ARG A C 1
ATOM 1298 O O . ARG A 1 178 ? -13.411 4.637 9.509 1.00 93.81 178 ARG A O 1
ATOM 1305 N N . SER A 1 179 ? -13.058 5.933 11.318 1.00 90.31 179 SER A N 1
ATOM 1306 C CA . SER A 1 179 ? -13.186 4.828 12.272 1.00 90.31 179 SER A CA 1
ATOM 1307 C C . SER A 1 179 ? -14.636 4.336 12.306 1.00 90.31 179 SER A C 1
ATOM 1309 O O . SER A 1 179 ? -15.579 5.134 12.333 1.00 90.31 179 SER A O 1
ATOM 1311 N N . LEU A 1 180 ? -14.804 3.019 12.261 1.00 89.81 180 LEU A N 1
ATOM 1312 C CA . LEU A 1 180 ? -16.087 2.328 12.378 1.00 89.81 180 LEU A CA 1
ATOM 1313 C C . LEU A 1 180 ? -16.358 1.854 13.803 1.00 89.81 180 LEU A C 1
ATOM 1315 O O . LEU A 1 180 ? -17.512 1.581 14.139 1.00 89.81 180 LEU A O 1
ATOM 1319 N N . ASP A 1 181 ? -15.319 1.774 14.627 1.00 82.62 181 ASP A N 1
ATOM 1320 C CA . ASP A 1 181 ? -15.456 1.400 16.023 1.00 82.62 181 ASP A CA 1
ATOM 1321 C C . ASP A 1 181 ? -15.825 2.614 16.879 1.00 82.62 181 ASP A C 1
ATOM 1323 O O . ASP A 1 181 ? -15.488 3.766 16.583 1.00 82.62 181 ASP A O 1
ATOM 1327 N N . ALA A 1 182 ? -16.545 2.349 17.971 1.00 65.56 182 ALA A N 1
ATOM 1328 C CA . ALA A 1 182 ? -16.760 3.342 19.016 1.00 65.56 182 ALA A CA 1
ATOM 1329 C C . ALA A 1 182 ? -15.398 3.801 19.584 1.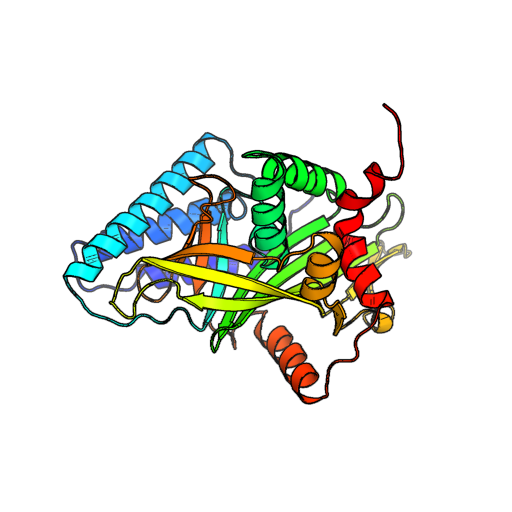00 65.56 182 ALA A C 1
ATOM 1331 O O . ALA A 1 182 ? -14.427 3.052 19.485 1.00 65.56 182 ALA A O 1
ATOM 1332 N N . PRO A 1 183 ? -15.300 4.988 20.215 1.00 57.66 183 PRO A N 1
ATOM 1333 C CA . PRO A 1 183 ? -14.065 5.497 20.831 1.00 57.66 183 PRO A CA 1
ATOM 1334 C C . PRO A 1 183 ? -13.651 4.721 22.101 1.00 57.66 183 PRO A C 1
ATOM 1336 O O . PRO A 1 183 ? -13.288 5.299 23.122 1.00 57.66 183 PRO A O 1
ATOM 1339 N N . THR A 1 184 ? -13.737 3.398 22.060 1.00 51.97 184 THR A N 1
ATOM 1340 C CA . THR A 1 184 ? -13.242 2.468 23.062 1.00 51.97 184 THR A CA 1
ATOM 1341 C C . THR A 1 184 ? -11.912 1.908 22.578 1.00 51.97 184 THR A C 1
ATOM 1343 O O . THR A 1 184 ? -11.844 1.284 21.521 1.00 51.97 184 THR A O 1
ATOM 1346 N N . SER A 1 185 ? -10.878 2.173 23.373 1.00 52.03 185 SER A N 1
ATOM 1347 C CA . SER A 1 185 ? -9.508 1.656 23.300 1.00 52.03 185 SER A CA 1
ATOM 1348 C C . SER A 1 185 ? -9.474 0.167 22.949 1.00 52.03 185 SER A C 1
ATOM 1350 O O . SER A 1 185 ? -9.701 -0.675 23.819 1.00 52.03 185 SER A O 1
ATOM 1352 N N . SER A 1 186 ? -9.278 -0.127 21.668 1.00 57.22 186 SER A N 1
ATOM 1353 C CA . SER A 1 186 ? -8.973 -1.462 21.166 1.00 57.22 186 SER A CA 1
ATOM 1354 C C . SER A 1 186 ? -7.739 -1.356 20.274 1.00 57.22 186 SER A C 1
ATOM 1356 O O . SER A 1 186 ? -7.656 -0.470 19.421 1.00 57.22 186 SER A O 1
ATOM 1358 N N . VAL A 1 187 ? -6.774 -2.254 20.477 1.00 65.88 187 VAL A N 1
ATOM 1359 C CA . VAL A 1 187 ? -5.511 -2.332 19.731 1.00 65.88 187 VAL A CA 1
ATOM 1360 C C . VAL A 1 187 ? -5.763 -2.620 18.259 1.00 65.88 187 VAL A C 1
ATOM 1362 O O . VAL A 1 187 ? -4.989 -2.182 17.409 1.00 65.88 187 VAL A O 1
ATOM 1365 N N . SER A 1 188 ? -6.860 -3.323 17.962 1.00 76.50 188 SER A N 1
ATOM 1366 C CA . SER A 1 188 ? -7.398 -3.455 16.615 1.00 76.50 188 SER A CA 1
ATOM 1367 C C . SER A 1 188 ? -8.575 -2.506 16.428 1.00 76.50 188 SER A C 1
ATOM 1369 O O . SER A 1 188 ? -9.562 -2.628 17.150 1.00 76.50 188 SER A O 1
ATOM 1371 N N . SER A 1 189 ? -8.509 -1.641 15.424 1.00 87.19 189 SER A N 1
ATOM 1372 C CA . SER A 1 189 ? -9.605 -0.749 15.052 1.00 87.19 189 SER A CA 1
ATOM 1373 C C . SER A 1 189 ? -10.007 -0.951 13.598 1.00 87.19 189 SER A C 1
ATOM 1375 O O . SER A 1 189 ? -9.171 -1.175 12.720 1.00 87.19 189 SER A O 1
ATOM 1377 N N . LYS A 1 190 ? -11.308 -0.877 13.338 1.00 91.69 190 LYS A N 1
ATOM 1378 C CA . LYS A 1 190 ? -11.897 -0.968 12.010 1.00 91.69 190 LYS A CA 1
ATOM 1379 C C . LYS A 1 190 ? -11.996 0.406 11.387 1.00 91.69 190 LYS A C 1
ATOM 1381 O O . LYS A 1 190 ? -12.605 1.315 11.947 1.00 91.69 190 LYS A O 1
ATOM 1386 N N . TRP A 1 191 ? -11.462 0.529 10.185 1.00 93.44 191 TRP A N 1
ATOM 1387 C CA . TRP A 1 191 ? -11.450 1.764 9.420 1.00 93.44 191 TRP A CA 1
ATOM 1388 C C . TRP A 1 191 ? -12.111 1.550 8.073 1.00 93.44 191 TRP A C 1
ATOM 1390 O O . TRP A 1 191 ? -11.798 0.612 7.346 1.00 93.44 191 TRP A O 1
ATOM 1400 N N . GLU A 1 192 ? -13.007 2.457 7.717 1.00 95.06 192 GLU A N 1
ATOM 1401 C CA . GLU A 1 192 ? -13.472 2.609 6.349 1.00 95.06 192 GLU A CA 1
ATOM 1402 C C . GLU A 1 192 ? -12.602 3.651 5.657 1.00 95.06 192 GLU A C 1
ATOM 1404 O O . GLU A 1 192 ? -12.479 4.784 6.130 1.00 95.06 192 GLU A O 1
ATOM 1409 N N . ILE A 1 193 ? -12.018 3.278 4.524 1.00 95.94 193 ILE A N 1
ATOM 1410 C CA . ILE A 1 193 ? -11.334 4.213 3.636 1.00 95.94 193 ILE A CA 1
ATOM 1411 C C . ILE A 1 193 ? -12.202 4.472 2.411 1.00 95.94 193 ILE A C 1
ATOM 1413 O O . ILE A 1 193 ? -12.815 3.551 1.875 1.00 95.94 193 ILE A O 1
ATOM 1417 N N . THR A 1 194 ? -12.253 5.719 1.952 1.00 95.94 194 THR A N 1
ATOM 1418 C CA . THR A 1 194 ? -12.938 6.111 0.712 1.00 95.94 194 THR A CA 1
ATOM 1419 C C . THR A 1 194 ? -11.945 6.809 -0.200 1.00 95.94 194 THR A C 1
ATOM 1421 O O . THR A 1 194 ? -11.436 7.871 0.153 1.00 95.94 194 THR A O 1
ATOM 1424 N N . LEU A 1 195 ? -11.663 6.219 -1.362 1.00 95.19 195 LEU A N 1
ATOM 1425 C CA . LEU A 1 195 ? -10.728 6.784 -2.337 1.00 95.19 195 LEU A CA 1
ATOM 1426 C C . LEU A 1 195 ? -11.249 8.132 -2.859 1.00 95.19 195 LEU A C 1
ATOM 1428 O O . LEU A 1 195 ? -12.382 8.220 -3.336 1.00 95.19 195 LEU A O 1
ATOM 1432 N N . THR A 1 196 ? -10.398 9.158 -2.827 1.00 92.88 196 THR A N 1
ATOM 1433 C CA . THR A 1 196 ? -10.704 10.502 -3.334 1.00 92.88 196 THR A CA 1
ATOM 1434 C C . THR A 1 196 ? -10.042 10.734 -4.686 1.00 92.88 196 THR A C 1
ATOM 1436 O O . THR A 1 196 ? -10.716 10.974 -5.691 1.00 92.88 196 THR A O 1
ATOM 1439 N N . ASP A 1 197 ? -8.723 10.591 -4.747 1.00 90.50 197 ASP A N 1
ATOM 1440 C CA . ASP A 1 197 ? -7.928 10.988 -5.900 1.00 90.50 197 ASP A CA 1
ATOM 1441 C C . ASP A 1 197 ? -6.636 10.179 -6.031 1.00 90.50 197 ASP A C 1
ATOM 1443 O O . ASP A 1 197 ? -6.251 9.369 -5.182 1.00 90.50 197 ASP A O 1
ATOM 1447 N N . THR A 1 198 ? -5.992 10.337 -7.179 1.00 89.62 198 THR A N 1
ATOM 1448 C CA . THR A 1 198 ? -4.683 9.764 -7.460 1.00 89.62 198 THR A CA 1
ATOM 1449 C C . THR A 1 198 ? -3.846 10.787 -8.201 1.00 89.62 198 THR A C 1
ATOM 1451 O O . THR A 1 198 ? -4.327 11.441 -9.120 1.00 89.62 198 THR A O 1
ATOM 1454 N N . SER A 1 199 ? -2.583 10.920 -7.839 1.00 87.81 199 SER A N 1
ATOM 1455 C CA . SER A 1 199 ? -1.642 11.824 -8.493 1.00 87.81 199 SER A CA 1
ATOM 1456 C C . SER A 1 199 ? -0.295 11.138 -8.681 1.00 87.81 199 SER A C 1
ATOM 1458 O O . SER A 1 199 ? -0.017 10.108 -8.067 1.00 87.81 199 SER A O 1
ATOM 1460 N N . VAL A 1 200 ? 0.532 11.671 -9.580 1.00 84.94 200 VAL A N 1
ATOM 1461 C CA . VAL A 1 200 ? 1.873 11.133 -9.837 1.00 84.94 200 VAL A CA 1
ATOM 1462 C C . VAL A 1 200 ? 2.898 12.235 -9.643 1.00 84.94 200 VAL A C 1
ATOM 1464 O O . VAL A 1 200 ? 2.850 13.246 -10.337 1.00 84.94 200 VAL A O 1
ATOM 1467 N N . HIS A 1 201 ? 3.843 12.027 -8.739 1.00 86.38 201 HIS A N 1
ATOM 1468 C CA . HIS A 1 201 ? 4.865 12.996 -8.347 1.00 86.38 201 HIS A CA 1
ATOM 1469 C C . HIS A 1 201 ? 6.258 12.496 -8.703 1.00 86.38 201 HIS A C 1
ATOM 1471 O O . HIS A 1 201 ? 6.456 11.308 -8.973 1.00 86.38 201 HIS A O 1
ATOM 1477 N N . ARG A 1 202 ? 7.230 13.415 -8.703 1.00 84.00 202 ARG A N 1
ATOM 1478 C CA . ARG A 1 202 ? 8.655 13.111 -8.921 1.00 84.00 202 ARG A CA 1
ATOM 1479 C C . ARG A 1 202 ? 8.943 12.229 -10.139 1.00 84.00 202 ARG A C 1
ATOM 1481 O O . ARG A 1 202 ? 9.745 11.301 -10.073 1.00 84.00 202 ARG A O 1
ATOM 1488 N N . ASN A 1 203 ? 8.285 12.520 -11.258 1.00 81.12 203 ASN A N 1
ATOM 1489 C CA . ASN A 1 203 ? 8.483 11.766 -12.491 1.00 81.12 203 ASN A CA 1
ATOM 1490 C C . ASN A 1 203 ? 9.865 12.053 -13.093 1.00 81.12 203 ASN A C 1
ATOM 1492 O O . ASN A 1 203 ? 10.142 13.187 -13.486 1.00 81.12 203 ASN A O 1
ATOM 1496 N N . ARG A 1 204 ? 10.706 11.025 -13.218 1.00 80.38 204 ARG A N 1
ATOM 1497 C CA . ARG A 1 204 ? 12.046 11.108 -13.811 1.00 80.38 204 ARG A CA 1
ATOM 1498 C C . ARG A 1 204 ? 12.182 10.144 -14.976 1.00 80.38 204 ARG A C 1
ATOM 1500 O O . ARG A 1 204 ? 11.878 8.958 -14.852 1.00 80.38 204 ARG A O 1
ATOM 1507 N N . LEU A 1 205 ? 12.685 10.639 -16.104 1.00 79.50 205 LEU A N 1
ATOM 1508 C CA . LEU A 1 205 ? 13.097 9.791 -17.216 1.00 79.50 205 LEU A CA 1
ATOM 1509 C C . LEU A 1 205 ? 14.592 9.512 -17.096 1.00 79.50 205 LEU A C 1
ATOM 1511 O O . LEU A 1 205 ? 15.408 10.421 -17.240 1.00 79.50 205 LEU A O 1
ATOM 1515 N N . LYS A 1 206 ? 14.951 8.250 -16.886 1.00 76.81 206 LYS A N 1
ATOM 1516 C CA . LYS A 1 206 ? 16.328 7.764 -16.958 1.00 76.81 206 LYS A CA 1
ATOM 1517 C C . LYS A 1 206 ? 16.554 7.154 -18.331 1.00 76.81 206 LYS A C 1
ATOM 1519 O O . LYS A 1 206 ? 15.726 6.373 -18.791 1.00 76.81 206 LYS A O 1
ATOM 1524 N N . TYR A 1 207 ? 17.645 7.497 -19.002 1.00 76.50 207 TYR A N 1
ATOM 1525 C CA . TYR A 1 207 ? 17.966 6.928 -20.307 1.00 76.50 207 TYR A CA 1
ATOM 1526 C C . TYR A 1 207 ? 19.460 6.732 -20.521 1.00 76.50 207 TYR A C 1
ATOM 1528 O O . TYR A 1 207 ? 20.267 7.542 -20.087 1.00 76.50 207 TYR A O 1
ATOM 1536 N N . GLY A 1 208 ? 19.839 5.649 -21.194 1.00 74.12 208 GLY A N 1
ATOM 1537 C CA . GLY A 1 208 ? 21.218 5.405 -21.613 1.00 74.12 208 GLY A CA 1
ATOM 1538 C C . GLY A 1 208 ? 21.430 5.776 -23.076 1.00 74.12 208 GLY A C 1
ATOM 1539 O O . GLY A 1 208 ? 20.703 5.296 -23.941 1.00 74.12 208 GLY A O 1
ATOM 1540 N N . LEU A 1 209 ? 22.445 6.578 -23.393 1.00 69.44 209 LEU A N 1
ATOM 1541 C CA . LEU A 1 209 ? 22.900 6.701 -24.782 1.00 69.44 209 LEU A CA 1
ATOM 1542 C C . LEU A 1 209 ? 24.217 5.939 -24.950 1.00 69.44 209 LEU A C 1
ATOM 1544 O O . LEU A 1 209 ? 25.097 6.067 -24.093 1.00 69.44 209 LEU A O 1
ATOM 1548 N N . PRO A 1 210 ? 24.369 5.135 -26.018 1.00 68.75 210 PRO A N 1
ATOM 1549 C CA . PRO A 1 210 ? 25.654 4.540 -26.336 1.00 68.75 210 PRO A CA 1
ATOM 1550 C C . PRO A 1 210 ? 26.639 5.653 -26.707 1.00 68.75 210 PRO A C 1
ATOM 1552 O O . PRO A 1 210 ? 26.377 6.465 -27.593 1.00 68.75 210 PRO A O 1
ATOM 1555 N N . GLN A 1 211 ? 27.765 5.691 -26.008 1.00 75.00 211 GLN A N 1
ATOM 1556 C CA . GLN A 1 211 ? 28.915 6.542 -26.288 1.00 75.00 211 GLN A CA 1
ATOM 1557 C C . GLN A 1 211 ? 30.139 5.662 -26.561 1.00 75.00 211 GLN A C 1
ATOM 1559 O O . GLN A 1 211 ? 30.141 4.469 -26.254 1.00 75.00 211 GLN A O 1
ATOM 1564 N N . GLU A 1 212 ? 31.202 6.247 -27.116 1.00 72.50 212 GLU A N 1
ATOM 1565 C CA . GLU A 1 212 ? 32.456 5.528 -27.400 1.00 72.50 212 GLU A CA 1
ATOM 1566 C C . GLU A 1 212 ? 33.075 4.882 -26.143 1.00 72.50 212 GLU A C 1
ATOM 1568 O O . GLU A 1 212 ? 33.766 3.871 -26.243 1.00 72.50 212 GLU A O 1
ATOM 1573 N N . SER A 1 213 ? 32.781 5.417 -24.953 1.00 75.12 213 SER A N 1
ATOM 1574 C CA . SER A 1 213 ? 33.224 4.905 -23.649 1.00 75.12 213 SER A CA 1
ATOM 1575 C C . SER A 1 213 ? 32.268 3.892 -22.994 1.00 75.12 213 SER A C 1
ATOM 1577 O O . SER A 1 213 ? 32.582 3.376 -21.920 1.00 75.12 213 SER A O 1
ATOM 1579 N N . GLY A 1 214 ? 31.117 3.591 -23.607 1.00 72.31 214 GLY A N 1
ATOM 1580 C CA . GLY A 1 214 ? 30.083 2.705 -23.059 1.00 72.31 214 GLY A CA 1
ATOM 1581 C C . GLY A 1 214 ? 28.702 3.362 -22.953 1.00 72.31 214 GLY A C 1
ATOM 1582 O O . GLY A 1 214 ? 28.414 4.360 -23.605 1.00 72.31 214 GLY A O 1
ATOM 1583 N N . LEU A 1 215 ? 27.809 2.772 -22.152 1.00 69.69 215 LEU A N 1
ATOM 1584 C CA . LEU A 1 215 ? 26.481 3.334 -21.880 1.00 69.69 215 LEU A CA 1
ATOM 1585 C C . LEU A 1 215 ? 26.568 4.350 -20.737 1.00 69.69 215 LEU A C 1
ATOM 1587 O O . LEU A 1 215 ? 26.820 3.966 -19.594 1.00 69.69 215 LEU A O 1
ATOM 1591 N N . THR A 1 216 ? 26.305 5.622 -21.036 1.00 71.19 216 THR A N 1
ATOM 1592 C CA . THR A 1 216 ? 26.247 6.690 -20.027 1.00 71.19 216 THR A CA 1
ATOM 1593 C C . THR A 1 216 ? 24.789 6.936 -19.627 1.00 71.19 216 THR A C 1
ATOM 1595 O O . THR A 1 216 ? 23.966 7.171 -20.519 1.00 71.19 216 THR A O 1
ATOM 1598 N N . PRO A 1 217 ? 24.432 6.865 -18.329 1.00 71.88 217 PRO A N 1
ATOM 1599 C CA . PRO A 1 217 ? 23.086 7.181 -17.869 1.00 71.88 217 PRO A CA 1
ATOM 1600 C C . PRO A 1 217 ? 22.859 8.697 -17.846 1.00 71.88 217 PRO A C 1
ATOM 1602 O O . PRO A 1 217 ? 23.698 9.460 -17.372 1.00 71.88 217 PRO A O 1
ATOM 1605 N N . PHE A 1 218 ? 21.696 9.116 -18.325 1.00 77.06 218 PHE A N 1
ATOM 1606 C CA . PHE A 1 218 ? 21.183 10.478 -18.271 1.00 77.06 218 PHE A CA 1
ATOM 1607 C C . PHE A 1 218 ? 19.859 10.487 -17.510 1.00 77.06 218 PHE A C 1
ATOM 1609 O O . PHE A 1 218 ? 19.086 9.530 -17.591 1.00 77.06 218 PHE A O 1
ATOM 1616 N N . GLU A 1 219 ? 19.579 11.584 -16.810 1.00 77.44 219 GLU A N 1
ATOM 1617 C CA . GLU A 1 219 ? 18.308 11.819 -16.122 1.00 77.44 219 GLU A CA 1
ATOM 1618 C C . GLU A 1 219 ? 17.688 13.121 -16.637 1.00 77.44 219 GLU A C 1
ATOM 1620 O O . GLU A 1 219 ? 18.389 14.114 -16.849 1.00 77.44 219 GLU A O 1
ATOM 1625 N N . ASN A 1 220 ? 16.382 13.115 -16.903 1.00 74.19 220 ASN A N 1
ATOM 1626 C CA . ASN A 1 220 ? 15.658 14.300 -17.345 1.00 74.19 220 ASN A CA 1
ATOM 1627 C C . ASN A 1 220 ? 14.256 14.362 -16.733 1.00 74.19 220 ASN A C 1
ATOM 1629 O O . ASN A 1 220 ? 13.357 13.605 -17.104 1.00 74.19 220 ASN A O 1
ATOM 1633 N N . ASP A 1 221 ? 14.072 15.337 -15.849 1.00 69.56 221 ASP A N 1
ATOM 1634 C CA . ASP A 1 221 ? 12.806 15.590 -15.157 1.00 69.56 221 ASP A CA 1
ATOM 1635 C C . ASP A 1 221 ? 11.873 16.477 -15.996 1.00 69.56 221 ASP A C 1
ATOM 1637 O O . ASP A 1 221 ? 10.649 16.436 -15.880 1.00 69.56 221 ASP A O 1
ATOM 1641 N N . SER A 1 222 ? 12.439 17.293 -16.891 1.00 62.97 222 SER A N 1
ATOM 1642 C CA . SER A 1 222 ? 11.697 18.321 -17.630 1.00 62.97 222 SER A CA 1
ATOM 1643 C C . SER A 1 222 ? 10.725 17.739 -18.650 1.00 62.97 222 SER A C 1
ATOM 1645 O O . SER A 1 222 ? 9.677 18.333 -18.898 1.00 62.97 222 SER A O 1
ATOM 1647 N N . TRP A 1 223 ? 11.034 16.573 -19.219 1.00 66.31 223 TRP A N 1
ATOM 1648 C CA . TRP A 1 223 ? 10.187 15.938 -20.234 1.00 66.31 223 TRP A CA 1
ATOM 1649 C C . TRP A 1 223 ? 8.870 15.399 -19.680 1.00 66.31 223 TRP A C 1
ATOM 1651 O O . TRP A 1 223 ? 7.945 15.178 -20.452 1.00 66.31 223 TRP A O 1
ATOM 1661 N N . LEU A 1 224 ? 8.761 15.223 -18.362 1.00 67.44 224 LEU A N 1
ATOM 1662 C CA . LEU A 1 224 ? 7.588 14.641 -17.706 1.00 67.44 224 LEU A CA 1
ATOM 1663 C C . LEU A 1 224 ? 6.885 15.627 -16.768 1.00 67.44 224 LEU A C 1
ATOM 1665 O O . LEU A 1 224 ? 5.899 15.277 -16.122 1.00 67.44 224 LEU A O 1
ATOM 1669 N N . LYS A 1 225 ? 7.318 16.894 -16.735 1.00 69.06 225 LYS A N 1
ATOM 1670 C CA . LYS A 1 225 ? 6.647 17.944 -15.951 1.00 69.06 225 LYS A CA 1
ATOM 1671 C C . LYS A 1 225 ? 5.169 18.090 -16.304 1.00 69.06 225 LYS A C 1
ATOM 1673 O O . LYS A 1 225 ? 4.375 18.424 -15.435 1.00 69.06 225 LYS A O 1
ATOM 1678 N N . PHE A 1 226 ? 4.789 17.789 -17.548 1.00 67.62 226 PHE A N 1
ATOM 1679 C CA . PHE A 1 226 ? 3.399 17.872 -17.993 1.00 67.62 226 PHE A CA 1
ATOM 1680 C C . PHE A 1 226 ? 2.469 16.846 -17.326 1.00 67.62 226 PHE A C 1
ATOM 1682 O O . PHE A 1 226 ? 1.269 17.083 -17.335 1.00 67.62 226 PHE A O 1
ATOM 1689 N N . ILE A 1 227 ? 2.984 15.748 -16.754 1.00 66.44 227 ILE A N 1
ATOM 1690 C CA . ILE A 1 227 ? 2.199 14.776 -15.964 1.00 66.44 227 ILE A CA 1
ATOM 1691 C C . ILE A 1 227 ? 2.434 14.902 -14.453 1.00 66.44 227 ILE A C 1
ATOM 1693 O O . ILE A 1 227 ? 1.649 14.367 -13.673 1.00 66.44 227 ILE A O 1
ATOM 1697 N N . SER A 1 228 ? 3.484 15.613 -14.025 1.00 69.94 228 SER A N 1
ATOM 1698 C CA . SER A 1 228 ? 3.854 15.696 -12.609 1.00 69.94 228 SER A CA 1
ATOM 1699 C C . SER A 1 228 ? 2.877 16.540 -11.791 1.00 69.94 228 SER A C 1
ATOM 1701 O O . SER A 1 228 ? 2.605 17.704 -12.100 1.00 69.94 228 SER A O 1
ATOM 1703 N N . GLY A 1 229 ? 2.373 15.927 -10.723 1.00 66.75 229 GLY A N 1
ATOM 1704 C CA . GLY A 1 229 ? 1.365 16.435 -9.802 1.00 66.75 229 GLY A CA 1
ATOM 1705 C C . GLY A 1 229 ? 0.036 16.785 -10.471 1.00 66.75 229 GLY A C 1
ATOM 1706 O O . GLY A 1 229 ? -0.711 17.617 -9.961 1.00 66.75 229 GLY A O 1
ATOM 1707 N N . GLN A 1 230 ? -0.267 16.165 -11.616 1.00 74.75 230 GLN A N 1
ATOM 1708 C CA . GLN A 1 230 ? -1.630 16.168 -12.129 1.00 74.75 230 GLN A CA 1
ATOM 1709 C C . GLN A 1 230 ? -2.492 15.246 -11.270 1.00 74.75 230 GLN A C 1
ATOM 1711 O O . GLN A 1 230 ? -2.142 14.086 -11.042 1.00 74.75 230 GLN A O 1
ATOM 1716 N N . VAL A 1 231 ? -3.624 15.774 -10.812 1.00 80.25 231 VAL A N 1
ATOM 1717 C CA . VAL A 1 231 ? -4.566 15.043 -9.967 1.00 80.25 231 VAL A CA 1
ATOM 1718 C C . VAL A 1 231 ? -5.661 14.436 -10.834 1.00 80.25 231 VAL A C 1
ATOM 1720 O O . VAL A 1 231 ? -6.344 15.130 -11.594 1.00 80.25 231 VAL A O 1
ATOM 1723 N N . ALA A 1 232 ? -5.814 13.125 -10.705 1.00 82.38 232 ALA A N 1
ATOM 1724 C CA . ALA A 1 232 ? -6.917 12.346 -11.221 1.00 82.38 232 ALA A CA 1
ATOM 1725 C C . ALA A 1 232 ? -7.980 12.209 -10.125 1.00 82.38 232 ALA A C 1
ATOM 1727 O O . ALA A 1 232 ? -7.667 11.654 -9.070 1.00 82.38 232 ALA A O 1
ATOM 1728 N N . PRO A 1 233 ? -9.234 12.648 -10.336 1.00 84.50 233 PRO A N 1
ATOM 1729 C CA . PRO A 1 233 ? -10.310 12.456 -9.367 1.00 84.50 233 PRO A CA 1
ATOM 1730 C C . PRO A 1 233 ? -10.810 11.002 -9.420 1.00 84.50 233 PRO A C 1
ATOM 1732 O O . PRO A 1 233 ? -11.953 10.724 -9.780 1.00 84.50 233 PRO A O 1
ATOM 1735 N N . SER A 1 234 ? -9.923 10.049 -9.122 1.00 83.50 234 SER A N 1
ATOM 1736 C CA . SER A 1 234 ? -10.166 8.609 -9.229 1.00 83.50 234 SER A CA 1
ATOM 1737 C C . SER A 1 234 ? -11.412 8.179 -8.458 1.00 83.50 234 SER A C 1
ATOM 1739 O O . SER A 1 234 ? -12.161 7.342 -8.954 1.00 83.50 234 SER A O 1
ATOM 1741 N N . GLY A 1 235 ? -11.685 8.793 -7.302 1.00 84.31 235 GLY A N 1
ATOM 1742 C CA . GLY A 1 235 ? -12.897 8.568 -6.520 1.00 84.31 235 GLY A CA 1
ATOM 1743 C C . GLY A 1 235 ? -14.178 8.898 -7.288 1.00 84.31 235 GLY A C 1
ATOM 1744 O O . GLY A 1 235 ? -15.093 8.074 -7.364 1.00 84.31 235 GLY A O 1
ATOM 1745 N N . GLU A 1 236 ? -14.227 10.076 -7.919 1.00 85.56 236 GLU A N 1
ATOM 1746 C CA . GLU A 1 236 ? -15.361 10.525 -8.741 1.00 85.56 236 GLU A CA 1
ATOM 1747 C C . GLU A 1 236 ? -15.519 9.642 -9.990 1.00 85.56 236 GLU A C 1
ATOM 1749 O O . GLU A 1 236 ? -16.629 9.213 -10.313 1.00 85.56 236 GLU A O 1
ATOM 1754 N N . ILE A 1 237 ? -14.409 9.310 -10.663 1.00 81.81 237 ILE A N 1
ATOM 1755 C CA . ILE A 1 237 ? -14.401 8.453 -11.860 1.00 81.81 237 ILE A CA 1
ATOM 1756 C C . ILE A 1 237 ? -14.946 7.060 -11.528 1.00 81.81 237 ILE A C 1
ATOM 1758 O O . ILE A 1 237 ? -15.815 6.550 -12.237 1.00 81.81 237 ILE A O 1
ATOM 1762 N N . PHE A 1 238 ? -14.479 6.453 -10.434 1.00 80.00 238 PHE A N 1
ATOM 1763 C CA . PHE A 1 238 ? -14.974 5.159 -9.964 1.00 80.00 238 PHE A CA 1
ATOM 1764 C C . PHE A 1 238 ? -16.448 5.228 -9.581 1.00 80.00 238 PHE A C 1
ATOM 1766 O O . PHE A 1 238 ? -17.224 4.364 -9.988 1.00 80.00 238 PHE A O 1
ATOM 1773 N N . SER A 1 239 ? -16.847 6.273 -8.856 1.00 83.81 239 SER A N 1
ATOM 1774 C CA . SER A 1 239 ? -18.240 6.472 -8.451 1.00 83.81 239 SER A CA 1
ATOM 1775 C C . SER A 1 239 ? -19.168 6.602 -9.653 1.00 83.81 239 SER A C 1
ATOM 1777 O O . SER A 1 239 ? -20.240 6.002 -9.673 1.00 83.81 239 SER A O 1
ATOM 1779 N N . SER A 1 240 ? -18.738 7.326 -10.688 1.00 82.62 240 SER A N 1
ATOM 1780 C CA . SER A 1 240 ? -19.481 7.475 -11.939 1.00 82.62 240 SER A CA 1
ATOM 1781 C C . SER A 1 240 ? -19.570 6.160 -12.720 1.00 82.62 240 SER A C 1
ATOM 1783 O O . SER A 1 240 ? -20.646 5.804 -13.196 1.00 82.62 240 SER A O 1
ATOM 1785 N N . ALA A 1 241 ? -18.469 5.411 -12.819 1.00 76.94 241 ALA A N 1
ATOM 1786 C CA . ALA A 1 241 ? -18.422 4.166 -13.582 1.00 76.94 241 ALA A CA 1
ATOM 1787 C C . ALA A 1 241 ? -19.145 2.995 -12.892 1.00 76.94 241 ALA A C 1
ATOM 1789 O O . ALA A 1 241 ? -19.698 2.130 -13.570 1.00 76.94 241 ALA A O 1
ATOM 1790 N N . LEU A 1 242 ? -19.119 2.945 -11.557 1.00 76.94 242 LEU A N 1
ATOM 1791 C CA . LEU A 1 242 ? -19.579 1.799 -10.759 1.00 76.94 242 LEU A CA 1
ATOM 1792 C C . LEU A 1 242 ? -20.822 2.102 -9.909 1.00 76.94 242 LEU A C 1
ATOM 1794 O O . LEU A 1 242 ? -21.338 1.196 -9.252 1.00 76.94 242 LEU A O 1
ATOM 1798 N N . GLY A 1 243 ? -21.300 3.349 -9.919 1.00 78.56 243 GLY A N 1
ATOM 1799 C CA . GLY A 1 243 ? -22.531 3.798 -9.262 1.00 78.56 243 GLY A CA 1
ATOM 1800 C C . GLY A 1 243 ? -22.461 3.918 -7.735 1.00 78.56 243 GLY A C 1
ATOM 1801 O O . GLY A 1 243 ? -23.500 4.107 -7.105 1.00 78.56 243 GLY A O 1
ATOM 1802 N N . LYS A 1 244 ? -21.277 3.771 -7.125 1.00 82.44 244 LYS A N 1
ATOM 1803 C CA . LYS A 1 244 ? -21.053 3.825 -5.670 1.00 82.44 244 LYS A CA 1
ATOM 1804 C C . LYS A 1 244 ? -19.656 4.340 -5.349 1.00 82.44 244 LYS A C 1
ATOM 1806 O O . LYS A 1 244 ? -18.733 4.105 -6.126 1.00 82.44 244 LYS A O 1
ATOM 1811 N N . SER A 1 245 ? -19.504 4.956 -4.178 1.00 85.50 245 SER A N 1
ATOM 1812 C CA . SER A 1 245 ? -18.202 5.392 -3.676 1.00 85.50 245 SER A CA 1
ATOM 1813 C C . SER A 1 245 ? -17.224 4.212 -3.570 1.00 85.50 245 SER A C 1
ATOM 1815 O O . SER A 1 245 ? -17.604 3.162 -3.047 1.00 85.50 245 SER A O 1
ATOM 1817 N N . PRO A 1 246 ? -15.981 4.357 -4.057 1.00 89.50 246 PRO A N 1
ATOM 1818 C CA . PRO A 1 246 ? -14.952 3.330 -3.945 1.00 89.50 246 PRO A CA 1
ATOM 1819 C C . PRO A 1 246 ? -14.420 3.269 -2.509 1.00 89.50 246 PRO A C 1
ATOM 1821 O O . PRO A 1 246 ? -13.535 4.041 -2.131 1.00 89.50 246 PRO A O 1
ATOM 1824 N N . THR A 1 247 ? -14.974 2.356 -1.714 1.00 93.25 247 THR A N 1
ATOM 1825 C CA . THR A 1 247 ? -14.595 2.151 -0.312 1.00 93.25 247 THR A CA 1
ATOM 1826 C C . THR A 1 247 ? -13.886 0.819 -0.088 1.00 93.25 247 THR A C 1
ATOM 1828 O O . THR A 1 247 ? -14.004 -0.101 -0.896 1.00 93.25 247 THR A O 1
ATOM 1831 N N . ALA A 1 248 ? -13.130 0.726 1.005 1.00 93.19 248 ALA A N 1
ATOM 1832 C CA . ALA A 1 248 ? -12.590 -0.526 1.526 1.00 93.19 248 ALA A CA 1
ATOM 1833 C C . ALA A 1 248 ? -12.566 -0.499 3.058 1.00 93.19 248 ALA A C 1
ATOM 1835 O O . ALA A 1 248 ? -12.461 0.569 3.665 1.00 93.19 248 ALA A O 1
ATOM 1836 N N . ILE A 1 249 ? -12.647 -1.680 3.670 1.00 93.69 249 ILE A N 1
ATOM 1837 C CA . ILE A 1 249 ? -12.555 -1.855 5.121 1.00 93.69 249 ILE A CA 1
ATOM 1838 C C . ILE A 1 249 ? -11.162 -2.368 5.482 1.00 93.69 249 ILE A C 1
ATOM 1840 O O . ILE A 1 249 ? -10.662 -3.302 4.852 1.00 93.69 249 ILE A O 1
ATOM 1844 N N . LEU A 1 250 ? -10.553 -1.764 6.498 1.00 93.75 250 LEU A N 1
ATOM 1845 C CA . LEU A 1 250 ? -9.271 -2.158 7.068 1.00 93.75 250 LEU A CA 1
ATOM 1846 C C . LEU A 1 250 ? -9.447 -2.500 8.545 1.00 93.75 250 LEU A C 1
ATOM 1848 O O . LEU A 1 250 ? -10.012 -1.705 9.291 1.00 93.75 250 LEU A O 1
ATOM 1852 N N . ASP A 1 251 ? -8.899 -3.633 8.965 1.00 93.00 251 ASP A N 1
ATOM 1853 C CA . ASP A 1 251 ? -8.701 -3.947 10.379 1.00 93.00 251 ASP A CA 1
ATOM 1854 C C . ASP A 1 251 ? -7.239 -3.602 10.711 1.00 93.00 251 ASP A C 1
ATOM 1856 O O . ASP A 1 251 ? -6.317 -4.278 10.249 1.00 93.00 251 ASP A O 1
ATOM 1860 N N . ILE A 1 252 ? -7.015 -2.509 11.443 1.00 92.56 252 ILE A N 1
ATOM 1861 C CA . ILE A 1 252 ? -5.681 -1.986 11.761 1.00 92.56 252 ILE A CA 1
ATOM 1862 C C . ILE A 1 252 ? -5.317 -2.352 13.193 1.00 92.56 252 ILE A C 1
ATOM 1864 O O . ILE A 1 252 ? -5.997 -1.928 14.121 1.00 92.56 252 ILE A O 1
ATOM 1868 N N . THR A 1 253 ? -4.218 -3.082 13.361 1.00 92.06 253 THR A N 1
ATOM 1869 C CA . THR A 1 253 ? -3.623 -3.442 14.649 1.00 92.06 253 THR A CA 1
ATOM 1870 C C . THR A 1 253 ? -2.312 -2.687 14.849 1.00 92.06 253 THR A C 1
ATOM 1872 O O . THR A 1 253 ? -1.410 -2.795 14.015 1.00 92.06 253 THR A O 1
ATOM 1875 N N . LEU A 1 254 ? -2.181 -1.947 15.952 1.00 90.44 254 LEU A N 1
ATOM 1876 C CA . LEU A 1 254 ? -0.913 -1.327 16.353 1.00 90.44 254 LEU A CA 1
ATOM 1877 C C . LEU A 1 254 ? -0.155 -2.251 17.310 1.00 90.44 254 LEU A C 1
ATOM 1879 O O . LEU A 1 254 ? -0.702 -2.710 18.310 1.00 90.44 254 LEU A O 1
ATOM 1883 N N . VAL A 1 255 ? 1.109 -2.529 17.000 1.00 88.62 255 VAL A N 1
ATOM 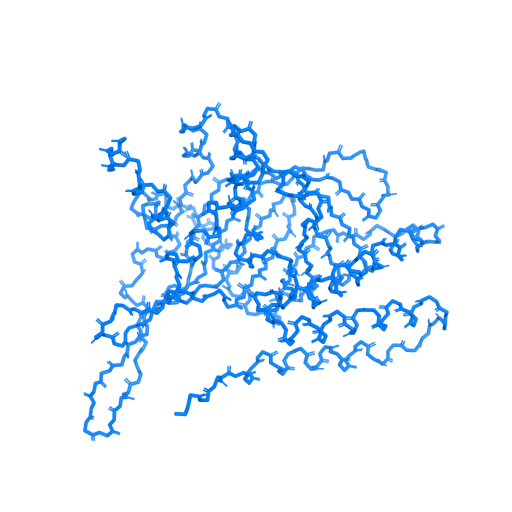1884 C CA . VAL A 1 255 ? 1.995 -3.360 17.819 1.00 88.62 255 VAL A CA 1
ATOM 1885 C C . VAL A 1 255 ? 3.097 -2.464 18.374 1.00 88.62 255 VAL A C 1
ATOM 1887 O O . VAL A 1 255 ? 4.070 -2.156 17.686 1.00 88.62 255 VAL A O 1
ATOM 1890 N N . GLY A 1 256 ? 2.923 -2.016 19.619 1.00 83.69 256 GLY A N 1
ATOM 1891 C CA . GLY A 1 256 ? 3.739 -0.940 20.184 1.00 83.69 256 GLY A CA 1
ATOM 1892 C C . GLY A 1 256 ? 3.468 0.400 19.491 1.00 83.69 256 GLY A C 1
ATOM 1893 O O . GLY A 1 256 ? 2.350 0.668 19.054 1.00 83.69 256 GLY A O 1
ATOM 1894 N N . GLU A 1 257 ? 4.494 1.245 19.383 1.00 83.81 257 GLU A N 1
ATOM 1895 C CA . GLU A 1 257 ? 4.402 2.557 18.716 1.00 83.81 257 GLU A CA 1
ATOM 1896 C C . GLU A 1 257 ? 4.945 2.548 17.280 1.00 83.81 257 GLU A C 1
ATOM 1898 O O . GLU A 1 257 ? 4.815 3.536 16.556 1.00 83.81 257 GLU A O 1
ATOM 1903 N N . ASP A 1 258 ? 5.587 1.455 16.873 1.00 88.88 258 ASP A N 1
ATOM 1904 C CA . ASP A 1 258 ? 6.466 1.389 15.710 1.00 88.88 258 ASP A CA 1
ATOM 1905 C C . ASP A 1 258 ? 5.990 0.419 14.627 1.00 88.88 258 ASP A C 1
ATOM 1907 O O . ASP A 1 258 ? 6.485 0.506 13.507 1.00 88.88 258 ASP A O 1
ATOM 1911 N N . VAL A 1 259 ? 5.026 -0.465 14.898 1.00 92.75 259 VAL A N 1
ATOM 1912 C CA . VAL A 1 259 ? 4.512 -1.421 13.906 1.00 92.75 259 VAL A CA 1
ATOM 1913 C C . VAL A 1 259 ? 3.001 -1.274 13.730 1.00 92.75 259 VAL A C 1
ATOM 1915 O O . VAL A 1 259 ? 2.242 -1.288 14.695 1.00 92.75 259 VAL A O 1
ATOM 1918 N N . LEU A 1 260 ? 2.568 -1.185 12.473 1.00 94.31 260 LEU A N 1
ATOM 1919 C CA . LEU A 1 260 ? 1.164 -1.166 12.068 1.00 94.31 260 LEU A CA 1
ATOM 1920 C C . LEU A 1 260 ? 0.890 -2.375 11.178 1.00 94.31 260 LEU A C 1
ATOM 1922 O O . LEU A 1 260 ? 1.566 -2.581 10.172 1.00 94.31 260 LEU A O 1
ATOM 1926 N N . ILE A 1 261 ? -0.114 -3.168 11.529 1.00 95.56 261 ILE A N 1
ATOM 1927 C CA . ILE A 1 261 ? -0.575 -4.310 10.740 1.00 95.56 261 ILE A CA 1
ATOM 1928 C C . ILE A 1 261 ? -1.975 -3.986 10.237 1.00 95.56 261 ILE A C 1
ATOM 1930 O O . ILE A 1 261 ? -2.881 -3.766 11.031 1.00 95.56 261 ILE A O 1
ATOM 1934 N N . ALA A 1 262 ? -2.163 -3.951 8.923 1.00 95.25 262 ALA A N 1
ATOM 1935 C CA . ALA A 1 262 ? -3.461 -3.744 8.300 1.00 95.25 262 ALA A CA 1
ATOM 1936 C C . ALA A 1 262 ? -3.923 -5.032 7.619 1.00 95.25 262 ALA A C 1
ATOM 1938 O O . ALA A 1 262 ? -3.276 -5.509 6.683 1.00 95.25 262 ALA A O 1
ATOM 1939 N N . ARG A 1 263 ? -5.057 -5.575 8.060 1.00 93.62 263 ARG A N 1
ATOM 1940 C CA . ARG A 1 263 ? -5.768 -6.656 7.370 1.00 93.62 263 ARG A CA 1
ATOM 1941 C C . ARG A 1 263 ? -6.902 -6.090 6.530 1.00 93.62 263 ARG A C 1
ATOM 1943 O O . ARG A 1 263 ? -7.483 -5.062 6.872 1.00 93.62 263 ARG A O 1
ATOM 1950 N N . VAL A 1 264 ? -7.216 -6.767 5.425 1.00 89.75 264 VAL A N 1
ATOM 1951 C CA . VAL A 1 264 ? -8.249 -6.323 4.475 1.00 89.75 264 VAL A CA 1
ATOM 1952 C C . VAL A 1 264 ? -9.319 -7.406 4.331 1.00 89.75 264 VAL A C 1
ATOM 1954 O O . VAL A 1 264 ? -9.204 -8.262 3.450 1.00 89.75 264 VAL A O 1
ATOM 1957 N N . PRO A 1 265 ? -10.370 -7.388 5.176 1.00 85.38 265 PRO A N 1
ATOM 1958 C CA . PRO A 1 265 ? -11.343 -8.481 5.276 1.00 85.38 265 PRO A CA 1
ATOM 1959 C C . PRO A 1 265 ? -12.047 -8.846 3.960 1.00 85.38 265 PRO A C 1
ATOM 1961 O O . PRO A 1 265 ? -12.494 -9.985 3.784 1.00 85.38 265 PRO A O 1
ATOM 1964 N N . ASP A 1 266 ? -12.148 -7.885 3.041 1.00 81.31 266 ASP A N 1
ATOM 1965 C CA . ASP A 1 266 ? -12.846 -8.041 1.763 1.00 81.31 266 ASP A CA 1
ATOM 1966 C C . ASP A 1 266 ? -12.020 -8.778 0.693 1.00 81.31 266 ASP A C 1
ATOM 1968 O O . ASP A 1 266 ? -12.599 -9.370 -0.215 1.00 81.31 266 ASP A O 1
ATOM 1972 N N . LEU A 1 267 ? -10.685 -8.751 0.781 1.00 73.56 267 LEU A N 1
ATOM 1973 C CA . LEU A 1 267 ? -9.762 -9.165 -0.289 1.00 73.56 267 LEU A CA 1
ATOM 1974 C C . LEU A 1 267 ? -9.406 -10.661 -0.213 1.00 73.56 267 LEU A C 1
ATOM 1976 O O . LEU A 1 267 ? -9.477 -11.378 -1.212 1.00 73.56 267 LEU A O 1
ATOM 1980 N N . ASP A 1 268 ? -9.069 -11.124 0.989 1.00 69.75 268 ASP A N 1
ATOM 1981 C CA . ASP A 1 268 ? -8.975 -12.521 1.425 1.00 69.75 268 ASP A CA 1
ATOM 1982 C C . ASP A 1 268 ? -8.893 -12.501 2.961 1.00 69.75 268 ASP A C 1
ATOM 1984 O O . ASP A 1 268 ? -8.371 -11.541 3.529 1.00 69.75 268 ASP A O 1
ATOM 1988 N N . LYS A 1 269 ? -9.413 -13.519 3.658 1.00 64.19 269 LYS A N 1
ATOM 1989 C CA . LYS A 1 269 ? -9.578 -13.462 5.128 1.00 64.19 269 LYS A CA 1
ATOM 1990 C C . LYS A 1 269 ? -8.263 -13.285 5.893 1.00 64.19 269 LYS A C 1
ATOM 1992 O O . LYS A 1 269 ? -8.293 -12.795 7.018 1.00 64.19 269 LYS A O 1
ATOM 1997 N N . ASP A 1 270 ? -7.145 -13.648 5.272 1.00 74.62 270 ASP A N 1
ATOM 1998 C CA . ASP A 1 270 ? -5.833 -13.659 5.910 1.00 74.62 270 ASP A CA 1
ATOM 1999 C C . ASP A 1 270 ? -4.828 -12.693 5.273 1.00 74.62 270 ASP A C 1
ATOM 2001 O O . ASP A 1 270 ? -3.671 -12.684 5.691 1.00 74.62 270 ASP A O 1
ATOM 2005 N N . SER A 1 271 ? -5.238 -11.868 4.301 1.00 89.56 271 SER A N 1
ATOM 2006 C CA . SER A 1 271 ? -4.303 -10.934 3.669 1.00 89.56 271 SER A CA 1
ATOM 2007 C C . SER A 1 271 ? -3.955 -9.755 4.566 1.00 89.56 271 SER A C 1
ATOM 2009 O O . SER A 1 271 ? -4.822 -9.164 5.218 1.00 89.56 271 SER A O 1
ATOM 2011 N N . TYR A 1 272 ? -2.672 -9.397 4.567 1.00 94.25 272 TYR A N 1
ATOM 2012 C CA . TYR A 1 272 ? -2.100 -8.402 5.459 1.00 94.25 272 TYR A CA 1
ATOM 2013 C C . TYR A 1 272 ? -1.060 -7.509 4.774 1.00 94.25 272 TYR A C 1
ATOM 2015 O O . TYR A 1 272 ? -0.350 -7.875 3.829 1.00 94.25 272 TYR A O 1
ATOM 2023 N N . PHE A 1 273 ? -0.914 -6.321 5.344 1.00 96.38 273 PHE A N 1
ATOM 2024 C CA . PHE A 1 273 ? 0.159 -5.381 5.076 1.00 96.38 273 PHE A CA 1
ATOM 2025 C C . PHE A 1 273 ? 0.771 -4.972 6.412 1.00 96.38 273 PHE A C 1
ATOM 2027 O O . PHE A 1 273 ? 0.066 -4.485 7.291 1.00 96.38 273 PHE A O 1
ATOM 2034 N N . VAL A 1 274 ? 2.074 -5.186 6.576 1.00 97.19 274 VAL A N 1
ATOM 2035 C CA . VAL A 1 274 ? 2.811 -4.760 7.766 1.00 97.19 274 VAL A CA 1
ATOM 2036 C C . VAL A 1 274 ? 3.675 -3.569 7.424 1.00 97.19 274 VAL A C 1
ATOM 2038 O O . VAL A 1 274 ? 4.473 -3.615 6.480 1.00 97.19 274 VAL A O 1
ATOM 2041 N N . PHE A 1 275 ? 3.556 -2.538 8.241 1.00 96.56 275 PHE A N 1
ATOM 2042 C CA . PHE A 1 275 ? 4.290 -1.303 8.125 1.00 96.56 275 PHE A CA 1
ATOM 2043 C C . PHE A 1 275 ? 5.109 -1.035 9.380 1.00 96.56 275 PHE A C 1
ATOM 2045 O O . PHE A 1 275 ? 4.720 -1.396 10.489 1.00 96.56 275 PHE A O 1
ATOM 2052 N N . LEU A 1 276 ? 6.236 -0.365 9.184 1.00 94.12 276 LEU A N 1
ATOM 2053 C CA . LEU A 1 276 ? 7.078 0.157 10.246 1.00 94.12 276 LEU A CA 1
ATOM 2054 C C . LEU A 1 276 ? 6.967 1.680 10.250 1.00 94.12 276 LEU A C 1
ATOM 2056 O O . LEU A 1 276 ? 7.050 2.309 9.192 1.00 94.12 276 LEU A O 1
ATOM 2060 N N . LYS A 1 277 ? 6.814 2.281 11.427 1.00 92.12 277 LYS A N 1
ATOM 2061 C CA . LYS A 1 277 ? 6.784 3.730 11.574 1.00 92.12 277 LYS A CA 1
ATOM 2062 C C . LYS A 1 277 ? 8.100 4.309 11.073 1.00 92.12 277 LYS A C 1
ATOM 2064 O O . LYS A 1 277 ? 9.193 3.821 11.381 1.00 92.12 277 LYS A O 1
ATOM 2069 N N . SER A 1 278 ? 8.000 5.334 10.248 1.00 88.25 278 SER A N 1
ATOM 2070 C CA . SER A 1 278 ? 9.134 6.110 9.788 1.00 88.25 278 SER A CA 1
ATOM 2071 C C . SER A 1 278 ? 8.968 7.533 10.264 1.00 88.25 278 SER A C 1
ATOM 2073 O O . SER A 1 278 ? 7.884 8.102 10.187 1.00 88.25 278 SER A O 1
ATOM 2075 N N . ASP A 1 279 ? 10.071 8.111 10.709 1.00 84.38 279 ASP A N 1
ATOM 2076 C CA . ASP A 1 279 ? 10.177 9.554 10.784 1.00 84.38 279 ASP A CA 1
ATOM 2077 C C . ASP A 1 279 ? 10.160 10.118 9.353 1.00 84.38 279 ASP A C 1
ATOM 2079 O O . ASP A 1 279 ? 10.808 9.566 8.458 1.00 84.38 279 ASP A O 1
ATOM 2083 N N . LEU A 1 280 ? 9.336 11.143 9.133 1.00 76.62 280 LEU A N 1
ATOM 2084 C CA . LEU A 1 280 ? 9.107 11.743 7.825 1.00 76.62 280 LEU A CA 1
ATOM 2085 C C . LEU A 1 280 ? 10.326 12.561 7.381 1.00 76.62 280 LEU A C 1
ATOM 2087 O O . LEU A 1 280 ? 10.688 12.490 6.209 1.00 76.62 280 LEU A O 1
ATOM 2091 N N . GLU A 1 281 ? 10.996 13.252 8.311 1.00 73.50 281 GLU A N 1
ATOM 2092 C CA . GLU A 1 281 ? 12.151 14.115 8.018 1.00 73.50 281 GLU A CA 1
ATOM 2093 C C . GLU A 1 281 ? 13.362 13.308 7.536 1.00 73.50 281 GLU A C 1
ATOM 2095 O O . GLU A 1 281 ? 14.081 13.712 6.624 1.00 73.50 281 GLU A O 1
ATOM 2100 N N . SER A 1 282 ? 13.577 12.128 8.119 1.00 71.69 282 SER A N 1
ATOM 2101 C CA . SER A 1 282 ? 14.639 11.202 7.709 1.00 71.69 282 SER A CA 1
ATOM 2102 C C . SER A 1 282 ? 14.220 10.234 6.595 1.00 71.69 282 SER A C 1
ATOM 2104 O O . SER A 1 282 ? 15.033 9.435 6.118 1.00 71.69 282 SER A O 1
ATOM 2106 N N . SER A 1 283 ? 12.960 10.290 6.160 1.00 78.12 283 SER A N 1
ATOM 2107 C CA . SER A 1 283 ? 12.412 9.393 5.152 1.00 78.12 283 SER A CA 1
ATOM 2108 C C . SER A 1 283 ? 12.531 9.972 3.740 1.00 78.12 283 SER A C 1
ATOM 2110 O O . SER A 1 283 ? 12.276 11.154 3.529 1.00 78.12 283 SER A O 1
ATOM 2112 N N . PRO A 1 284 ? 12.748 9.127 2.712 1.00 79.94 284 PRO A N 1
ATOM 2113 C CA . PRO A 1 284 ? 12.636 9.533 1.304 1.00 79.94 284 PRO A CA 1
ATOM 2114 C C . PRO A 1 284 ? 11.258 10.083 0.903 1.00 79.94 284 PRO A C 1
ATOM 2116 O O . PRO A 1 284 ? 11.092 10.566 -0.218 1.00 79.94 284 PRO A O 1
ATOM 2119 N N . TRP A 1 285 ? 10.261 9.946 1.781 1.00 89.50 285 TRP A N 1
ATOM 2120 C CA . TRP A 1 285 ? 8.909 10.456 1.588 1.00 89.50 285 TRP A CA 1
ATOM 2121 C C . TRP A 1 285 ? 8.739 11.917 2.007 1.00 89.50 285 TRP A C 1
ATOM 2123 O O . TRP A 1 285 ? 7.791 12.523 1.519 1.00 89.50 285 TRP A O 1
ATOM 2133 N N . GLY A 1 286 ? 9.625 12.478 2.844 1.00 87.69 286 GLY A N 1
ATOM 2134 C CA . GLY A 1 286 ? 9.505 13.848 3.363 1.00 87.69 286 GLY A CA 1
ATOM 2135 C C . GLY A 1 286 ? 9.319 14.860 2.246 1.00 87.69 286 GLY A C 1
ATOM 2136 O O . GLY A 1 286 ? 8.252 15.447 2.104 1.00 87.69 286 GLY A O 1
ATOM 2137 N N . ASP A 1 287 ? 10.273 14.912 1.324 1.00 87.38 287 ASP A N 1
ATOM 2138 C CA . ASP A 1 287 ? 10.158 15.844 0.214 1.00 87.38 287 ASP A CA 1
ATOM 2139 C C . ASP A 1 287 ? 8.959 15.573 -0.745 1.00 87.38 287 ASP A C 1
ATOM 2141 O O . ASP A 1 287 ? 8.587 16.437 -1.540 1.00 87.38 287 ASP A O 1
ATOM 2145 N N . VAL A 1 288 ? 8.441 14.333 -0.811 1.00 88.94 288 VAL A N 1
ATOM 2146 C CA . VAL A 1 288 ? 7.246 14.024 -1.628 1.00 88.94 288 VAL A CA 1
ATOM 2147 C C . VAL A 1 288 ? 6.024 14.635 -0.959 1.00 88.94 288 VAL A C 1
ATOM 2149 O O . VAL A 1 288 ? 5.178 15.205 -1.638 1.00 88.94 288 VAL A O 1
ATOM 2152 N N . MET A 1 289 ? 5.942 14.506 0.363 1.00 90.88 289 MET A N 1
ATOM 2153 C CA . MET A 1 289 ? 4.885 15.099 1.168 1.00 90.88 289 MET A CA 1
ATOM 2154 C C . MET A 1 289 ? 4.937 16.624 1.110 1.00 90.88 289 MET A C 1
ATOM 2156 O O . MET A 1 289 ? 3.898 17.228 0.861 1.00 90.88 289 MET A O 1
ATOM 2160 N N . ASP A 1 290 ? 6.128 17.223 1.179 1.00 89.69 290 ASP A N 1
ATOM 2161 C CA . ASP A 1 290 ? 6.307 18.666 0.993 1.00 89.69 290 ASP A CA 1
ATOM 2162 C C . ASP A 1 290 ? 5.767 19.135 -0.372 1.00 89.69 290 ASP A C 1
ATOM 2164 O O . ASP A 1 290 ? 4.989 20.087 -0.431 1.00 89.69 290 ASP A O 1
ATOM 2168 N N . GLU A 1 291 ? 6.093 18.429 -1.469 1.00 87.69 291 GLU A N 1
ATOM 2169 C CA . GLU A 1 291 ? 5.572 18.746 -2.814 1.00 87.69 291 GLU A CA 1
ATOM 2170 C C . GLU A 1 291 ? 4.037 18.648 -2.873 1.00 87.69 291 GLU A C 1
ATOM 2172 O O . GLU A 1 291 ? 3.378 19.471 -3.517 1.00 87.69 291 GLU A O 1
ATOM 2177 N N . ILE A 1 292 ? 3.450 17.639 -2.221 1.00 87.88 292 ILE A N 1
ATOM 2178 C CA . ILE A 1 292 ? 1.993 17.475 -2.179 1.00 87.88 292 ILE A CA 1
ATOM 2179 C C . ILE A 1 292 ? 1.357 18.623 -1.392 1.00 87.88 292 ILE A C 1
ATOM 2181 O O . ILE A 1 292 ? 0.392 19.218 -1.868 1.00 87.88 292 ILE A O 1
ATOM 2185 N N . ASP A 1 293 ? 1.893 18.954 -0.221 1.00 88.06 293 ASP A N 1
ATOM 2186 C CA . ASP A 1 293 ? 1.320 19.962 0.668 1.00 88.06 293 ASP A CA 1
ATOM 2187 C C . ASP A 1 293 ? 1.457 21.379 0.096 1.00 88.06 293 ASP A C 1
ATOM 2189 O O . ASP A 1 293 ? 0.556 22.206 0.257 1.00 88.06 293 ASP A O 1
ATOM 2193 N N . GLU A 1 294 ? 2.553 21.678 -0.606 1.00 86.25 294 GLU A N 1
ATOM 2194 C CA . GLU A 1 294 ? 2.693 22.912 -1.385 1.00 86.25 294 GLU A CA 1
ATOM 2195 C C . GLU A 1 294 ? 1.609 23.013 -2.464 1.00 86.25 294 GLU A C 1
ATOM 2197 O O . GLU A 1 294 ? 0.933 24.037 -2.578 1.00 86.25 294 GLU A O 1
ATOM 2202 N N . ARG A 1 295 ? 1.361 21.933 -3.207 1.00 80.00 295 ARG A N 1
ATOM 2203 C CA . ARG A 1 295 ? 0.330 21.917 -4.257 1.00 80.00 295 ARG A CA 1
ATOM 2204 C C . ARG A 1 295 ? -1.090 21.982 -3.714 1.00 80.00 295 ARG A C 1
ATOM 2206 O O . ARG A 1 295 ? -1.947 22.621 -4.328 1.00 80.00 295 ARG A O 1
ATOM 2213 N N . ASP A 1 296 ? -1.347 21.343 -2.580 1.00 81.62 296 ASP A N 1
ATOM 2214 C CA . ASP A 1 296 ? -2.637 21.427 -1.900 1.00 81.62 296 ASP A CA 1
ATOM 2215 C C . ASP A 1 296 ? -2.922 22.885 -1.477 1.00 81.62 296 ASP A C 1
ATOM 2217 O O . ASP A 1 296 ? -4.064 23.339 -1.579 1.00 81.62 296 ASP A O 1
ATOM 2221 N N . LYS A 1 297 ? -1.885 23.664 -1.114 1.00 82.88 297 LYS A N 1
ATOM 2222 C CA . LYS A 1 297 ? -1.992 25.112 -0.832 1.00 82.88 297 LYS A CA 1
ATOM 2223 C C . LYS A 1 297 ? -2.184 25.966 -2.089 1.00 82.88 297 LYS A C 1
ATOM 2225 O O . LYS A 1 297 ? -2.936 26.938 -2.046 1.00 82.88 297 LYS A O 1
ATOM 2230 N N . GLU A 1 298 ? -1.514 25.636 -3.192 1.00 78.12 298 GLU A N 1
ATOM 2231 C CA . GLU A 1 298 ? -1.594 26.388 -4.459 1.00 78.12 298 GLU A CA 1
ATOM 2232 C C . GLU A 1 298 ? -2.913 26.175 -5.224 1.00 78.12 298 GLU A C 1
ATOM 2234 O O . GLU A 1 298 ? -3.253 26.957 -6.116 1.00 78.12 298 GLU A O 1
ATOM 2239 N N . GLY A 1 299 ? -3.689 25.156 -4.848 1.00 66.50 299 GLY A N 1
ATOM 2240 C CA . GLY A 1 299 ? -4.937 24.788 -5.505 1.00 66.50 299 GLY A CA 1
ATOM 2241 C C . GLY A 1 299 ? -4.694 23.829 -6.672 1.00 66.50 299 GLY A C 1
ATOM 2242 O O . GLY A 1 299 ? -3.970 24.112 -7.626 1.00 66.50 299 GLY A O 1
ATOM 2243 N N . GLN A 1 300 ? -5.330 22.660 -6.610 1.00 66.19 300 GLN A N 1
ATOM 2244 C CA . GLN A 1 300 ? -5.070 21.571 -7.549 1.00 66.19 300 GLN A CA 1
ATOM 2245 C C . GLN A 1 300 ? -5.575 21.883 -8.969 1.00 66.19 300 GLN A C 1
ATOM 2247 O O . GLN A 1 300 ? -6.772 22.061 -9.210 1.00 66.19 300 GLN A O 1
ATOM 2252 N N . SER A 1 301 ? -4.670 21.842 -9.951 1.00 60.34 301 SER A N 1
ATOM 2253 C CA . SER A 1 301 ? -5.039 21.811 -11.370 1.00 60.34 301 SER A CA 1
ATOM 2254 C C . SER A 1 301 ? -5.520 20.404 -11.748 1.00 60.34 301 SER A C 1
ATOM 2256 O O . SER A 1 301 ? -4.725 19.483 -11.959 1.00 60.34 301 SER A O 1
ATOM 2258 N N . ARG A 1 302 ? -6.846 20.215 -11.803 1.00 64.44 302 ARG A N 1
ATOM 2259 C CA . ARG A 1 302 ? -7.473 18.966 -12.268 1.00 64.44 302 ARG A CA 1
ATOM 2260 C C . ARG A 1 302 ? -7.192 18.784 -13.764 1.00 64.44 302 ARG A C 1
ATOM 2262 O O . ARG A 1 302 ? -7.566 19.630 -14.572 1.00 64.44 302 ARG A O 1
ATOM 2269 N N . SER A 1 303 ? -6.571 17.667 -14.150 1.00 59.81 303 SER A N 1
ATOM 2270 C CA . SER A 1 303 ? -6.246 17.370 -15.554 1.00 59.81 303 SER A CA 1
ATOM 2271 C C . SER A 1 303 ? -6.822 16.025 -15.987 1.00 59.81 303 SER A C 1
ATOM 2273 O O . SER A 1 303 ? -6.483 14.971 -15.442 1.00 59.81 303 SER A O 1
ATOM 2275 N N . LEU A 1 304 ? -7.659 16.046 -17.031 1.00 57.03 304 LEU A N 1
ATOM 2276 C CA . LEU A 1 304 ? -8.163 14.832 -17.685 1.00 57.03 304 LEU A CA 1
ATOM 2277 C C . LEU A 1 304 ? -7.029 14.014 -18.326 1.00 57.03 304 LEU A C 1
ATOM 2279 O O . LEU A 1 304 ? -7.090 12.787 -18.345 1.00 57.03 304 LEU A O 1
ATOM 2283 N N . LEU A 1 305 ? -5.970 14.676 -18.807 1.00 54.62 305 LEU A N 1
ATOM 2284 C CA . LEU A 1 305 ? -4.801 14.001 -19.379 1.00 54.62 305 LEU A CA 1
ATOM 2285 C C . LEU A 1 305 ? -3.974 13.289 -18.299 1.00 54.62 305 LEU A C 1
ATOM 2287 O O . LEU A 1 305 ? -3.524 12.167 -18.514 1.00 54.62 305 LEU A O 1
ATOM 2291 N N . GLY A 1 306 ? -3.839 13.901 -17.122 1.00 52.94 306 GLY A N 1
ATOM 2292 C CA . GLY A 1 306 ? -3.175 13.290 -15.967 1.00 52.94 306 GLY A CA 1
ATOM 2293 C C . GLY A 1 306 ? -3.961 12.125 -15.406 1.00 52.94 306 GLY A C 1
ATOM 2294 O O . GLY A 1 306 ? -3.387 11.097 -15.063 1.00 52.94 306 GLY A O 1
ATOM 2295 N N . SER A 1 307 ? -5.289 12.243 -15.443 1.00 54.00 307 SER A N 1
ATOM 2296 C CA . SER A 1 307 ? -6.200 11.137 -15.158 1.00 54.00 307 SER A CA 1
ATOM 2297 C C . SER A 1 307 ? -5.970 9.966 -16.109 1.00 54.00 307 SER A C 1
ATOM 2299 O O . SER A 1 307 ? -5.829 8.835 -15.659 1.00 54.00 307 SER A O 1
ATOM 2301 N N . ALA A 1 308 ? -5.846 10.224 -17.413 1.00 53.78 308 ALA A N 1
ATOM 2302 C CA . ALA A 1 308 ? -5.558 9.191 -18.403 1.00 53.78 308 ALA A CA 1
ATOM 2303 C C . ALA A 1 308 ? -4.137 8.611 -18.292 1.00 53.78 308 ALA A C 1
ATOM 2305 O O . ALA A 1 308 ? -3.946 7.448 -18.625 1.00 53.78 308 ALA A O 1
ATOM 2306 N N . ALA A 1 309 ? -3.147 9.370 -17.814 1.00 52.16 309 ALA A N 1
ATOM 2307 C CA . ALA A 1 309 ? -1.790 8.875 -17.575 1.00 52.16 309 ALA A CA 1
ATOM 2308 C C . ALA A 1 309 ? -1.703 8.019 -16.297 1.00 52.16 309 ALA A C 1
ATOM 2310 O O . ALA A 1 309 ? -1.170 6.910 -16.347 1.00 52.16 309 ALA A O 1
ATOM 2311 N N . ALA A 1 310 ? -2.301 8.473 -15.190 1.00 52.16 310 ALA A N 1
ATOM 2312 C CA . ALA A 1 310 ? -2.411 7.715 -13.942 1.00 52.16 310 ALA A CA 1
ATOM 2313 C C . ALA A 1 310 ? -3.228 6.425 -14.138 1.00 52.16 310 ALA A C 1
ATOM 2315 O O . ALA A 1 310 ? -2.810 5.351 -13.714 1.00 52.16 310 ALA A O 1
ATOM 2316 N N . LEU A 1 311 ? -4.347 6.496 -14.870 1.00 55.03 311 LEU A N 1
ATOM 2317 C CA . LEU A 1 311 ? -5.136 5.323 -15.271 1.00 55.03 311 LEU A CA 1
ATOM 2318 C C . LEU A 1 311 ? -4.475 4.521 -16.405 1.00 55.03 311 LEU A C 1
ATOM 2320 O O . LEU A 1 311 ? -4.723 3.329 -16.549 1.00 55.03 311 LEU A O 1
ATOM 2324 N N . GLY A 1 312 ? -3.616 5.143 -17.209 1.00 52.38 312 GLY A N 1
ATOM 2325 C CA . GLY A 1 312 ? -2.858 4.523 -18.298 1.00 52.38 312 GLY A CA 1
ATOM 2326 C C . GLY A 1 312 ? -1.719 3.639 -17.793 1.00 52.38 312 GLY A C 1
ATOM 2327 O O . GLY A 1 312 ? -1.467 2.573 -18.352 1.00 52.38 312 GLY A O 1
ATOM 2328 N N . MET A 1 313 ? -1.112 4.004 -16.661 1.00 49.41 313 MET A N 1
ATOM 2329 C CA . MET A 1 313 ? -0.274 3.095 -15.870 1.00 49.41 313 MET A CA 1
ATOM 2330 C C . MET A 1 313 ? -1.062 1.879 -15.340 1.00 49.41 313 MET A C 1
ATOM 2332 O O . MET A 1 313 ? -0.461 0.868 -14.995 1.00 49.41 313 MET A O 1
ATOM 2336 N N . LEU A 1 314 ? -2.400 1.947 -15.352 1.00 47.50 314 LEU A N 1
ATOM 2337 C CA . LEU A 1 314 ? -3.351 0.901 -14.955 1.00 47.50 314 LEU A CA 1
ATOM 2338 C C . LEU A 1 314 ? -4.112 0.294 -16.161 1.00 47.50 314 LEU A C 1
ATOM 2340 O O . LEU A 1 314 ? -5.046 -0.497 -15.998 1.00 47.50 314 LEU A O 1
ATOM 2344 N N . ASN A 1 315 ? -3.701 0.605 -17.399 1.00 39.56 315 ASN A N 1
ATOM 2345 C CA . ASN A 1 315 ? -4.335 0.154 -18.649 1.00 39.56 315 ASN A CA 1
ATOM 2346 C C . ASN A 1 315 ? -4.444 -1.382 -18.859 1.00 39.56 315 ASN A C 1
ATOM 2348 O O . ASN A 1 315 ? -5.268 -1.808 -19.684 1.00 39.56 315 ASN A O 1
ATOM 2352 N N . PRO A 1 316 ? -3.725 -2.275 -18.138 1.00 42.38 316 PRO A N 1
ATOM 2353 C CA . PRO A 1 316 ? -4.003 -3.706 -18.247 1.00 42.38 316 PRO A CA 1
ATOM 2354 C C . PRO A 1 316 ? -5.438 -4.106 -17.847 1.00 42.38 316 PRO A C 1
ATOM 2356 O O . PRO A 1 316 ? -5.892 -5.167 -18.274 1.00 42.38 316 PRO A O 1
ATOM 2359 N N . PHE A 1 317 ? -6.178 -3.281 -17.088 1.00 36.22 317 PHE A N 1
ATOM 2360 C CA . PHE A 1 317 ? -7.553 -3.594 -16.656 1.00 36.22 317 PHE A CA 1
ATOM 2361 C C . PHE A 1 317 ? -8.640 -3.285 -17.695 1.00 36.22 317 PHE A C 1
ATOM 2363 O O . PHE A 1 317 ? -9.649 -3.986 -17.756 1.00 36.22 317 PHE A O 1
ATOM 2370 N N . PHE A 1 318 ? -8.451 -2.266 -18.537 1.00 38.19 318 PHE A N 1
ATOM 2371 C CA . PHE A 1 318 ? -9.513 -1.763 -19.425 1.00 38.19 318 PHE A CA 1
ATOM 2372 C C . PHE A 1 318 ? -9.401 -2.275 -20.867 1.00 38.19 318 PHE A C 1
ATOM 2374 O O . PHE A 1 318 ? -10.392 -2.346 -21.594 1.00 38.19 318 PHE A O 1
ATOM 2381 N N . SER A 1 319 ? -8.212 -2.720 -21.275 1.00 34.56 319 SER A N 1
ATOM 2382 C CA . SER A 1 319 ? -7.910 -3.119 -22.656 1.00 34.56 319 SER A CA 1
ATOM 2383 C C . SER A 1 319 ? -8.456 -4.495 -23.079 1.00 34.56 319 SER A C 1
ATOM 2385 O O . SER A 1 319 ? -8.419 -4.821 -24.268 1.00 34.56 319 SER A O 1
ATOM 2387 N N . ARG A 1 320 ? -9.016 -5.300 -22.159 1.00 39.31 320 ARG A N 1
ATOM 2388 C CA . ARG A 1 320 ? -9.684 -6.574 -22.510 1.00 39.31 320 ARG A CA 1
ATOM 2389 C C . ARG A 1 320 ? -11.186 -6.461 -22.754 1.00 39.31 320 ARG A C 1
ATOM 2391 O O . ARG A 1 320 ? -11.727 -7.318 -23.437 1.00 39.31 320 ARG A O 1
ATOM 2398 N N . ARG A 1 321 ? -11.859 -5.396 -22.303 1.00 35.97 321 ARG A N 1
ATOM 2399 C CA . ARG A 1 321 ? -13.291 -5.200 -22.613 1.00 35.97 321 ARG A CA 1
ATOM 2400 C C . ARG A 1 321 ? -13.528 -4.647 -24.027 1.00 35.97 321 ARG A C 1
ATOM 2402 O O . ARG A 1 321 ? -14.649 -4.694 -24.512 1.00 35.97 321 ARG A O 1
ATOM 2409 N N . ALA A 1 322 ? -12.470 -4.179 -24.698 1.00 35.47 322 ALA A N 1
ATOM 2410 C CA . ALA A 1 322 ? -12.505 -3.686 -26.079 1.00 35.47 322 ALA A CA 1
ATOM 2411 C C . ALA A 1 322 ? -12.195 -4.758 -27.146 1.00 35.47 322 ALA A C 1
ATOM 2413 O O . ALA A 1 322 ? -12.334 -4.489 -28.335 1.00 35.47 322 ALA A O 1
ATOM 2414 N N . ARG A 1 323 ? -11.796 -5.975 -26.748 1.00 35.62 323 ARG A N 1
ATOM 2415 C CA . ARG A 1 323 ? -11.675 -7.129 -27.650 1.00 35.62 323 ARG A CA 1
ATOM 2416 C C . ARG A 1 323 ? -12.746 -8.142 -27.280 1.00 35.62 323 ARG A C 1
ATOM 2418 O O . ARG A 1 323 ? -12.500 -9.074 -26.525 1.00 35.62 323 ARG A O 1
ATOM 2425 N N . GLY A 1 324 ? -13.960 -7.877 -27.752 1.00 36.38 324 GLY A N 1
ATOM 2426 C CA . GLY A 1 324 ? -15.041 -8.848 -27.716 1.00 36.38 324 GLY A CA 1
ATOM 2427 C C . GLY A 1 324 ? -14.680 -10.046 -28.585 1.00 36.38 324 GLY A C 1
ATOM 2428 O O . GLY A 1 324 ? -14.891 -10.008 -29.789 1.00 36.38 324 GLY A O 1
ATOM 2429 N N . GLU A 1 325 ? -14.150 -11.088 -27.961 1.00 33.38 325 GLU A N 1
ATOM 2430 C CA . GLU A 1 325 ? -14.186 -12.452 -28.477 1.00 33.38 325 GLU A CA 1
ATOM 2431 C C . GLU A 1 325 ? -14.734 -13.321 -27.338 1.00 33.38 325 GLU A C 1
ATOM 2433 O O . GLU A 1 325 ? -14.045 -13.611 -26.356 1.00 33.38 325 GLU A O 1
ATOM 2438 N N . MET A 1 326 ? -16.043 -13.586 -27.433 1.00 34.62 326 MET A N 1
ATOM 2439 C CA . MET A 1 326 ? -16.670 -14.803 -26.912 1.00 34.62 326 MET A CA 1
ATOM 2440 C C . MET A 1 326 ? -16.300 -15.966 -27.825 1.00 34.62 326 MET A C 1
ATOM 2442 O O . MET A 1 326 ? -16.228 -15.724 -29.052 1.00 34.62 326 MET A O 1
#

Secondary structure (DSSP, 8-state):
------HHHHHHHHHHHHHHTT----TTHHHHHHHHHHHHHHHHHHHTTTTT--HHHHHHHHHHHHHHHHHHHHHHTT--------EEEEEEEESS-GGGGSHHHHHHHHHHHHHT-TTHHHHHHHHHHHHTTTEEEEEEEEEEETTEEEEEEEEEEE--TT--EEEEEEEEEEEEEEE-S-SS--SEEEEEEEEEEEEEEEEEEEEEEEETTEEEEEEESGGGTTTTTPEE-HHHHHHHHHSS--EEEEEEEEETTTEEEEE-TTT-TT-EEEEEEE-STTSTTHHHHHHHHHHHHH---B-HHHHHHHHHTTTTTTTTTTS---

Organism: Trieres chinensis (NCBI:txid1514140)

pLDDT: mean 76.25, std 17.9, range [25.34, 97.19]

Foldseek 3Di:
DDDDPLPPVCVVLVVVLVVLPPDDDDPDLSVVLSVLVSVLLVLLSVCVQQVNDDPVSLVVNLVSVVVLLVSLQVCCVPDVDPQDPAAKWKFRHWNADQVCPALLNQLVQLLCCVPPHAQRSVVLVVVLCVVQVQKDFNIWMWHDDPQKTWIWTWMWHQDDPPWRKIKTKIKIWMWGKDWPDDPDDDLKTKIKTFTFKIAIADIKIWGWDQDPVGTDIDIDPPVCPVLHGAIARSQVVCCVVVVDTRMFMWTWGDRPNFKIKIDGCSRDNSTITIITGDDLVPDPCVVVVVVNVVCVVVDHDHDPVSNCVSCVSVVSNPVVVVDDDD

Radius of gyration: 20.48 Å; chains: 1; bounding box: 56×48×60 Å

Sequence (326 aa):
MVRFTLVPIIMVLIDRVVALSTGAGSAGSSAGLEAAKTALLRTALVTGRGAWARPAERRALSELVSSLEDEARSTELSELGTASVDGTWELIASDLEPFRASAFFLALASRVESDLRRGASTAALSVHRLATSASEVERTAWNIEGGTLKSLVQLKVGSVPSLPLALEGVVVSSASMRSLDAPTSSVSSKWEITLTDTSVHRNRLKYGLPQESGLTPFENDSWLKFISGQVAPSGEIFSSALGKSPTAILDITLVGEDVLIARVPDLDKDSYFVFLKSDLESSPWGDVMDEIDERDKEGQSRSLLGSAAALGMLNPFFSRRARGEM